Protein AF-A0A1F2T760-F1 (afdb_monomer_lite)

Structure (mmCIF, N/CA/C/O backbone):
data_AF-A0A1F2T760-F1
#
_entry.id   AF-A0A1F2T760-F1
#
loop_
_atom_site.group_PDB
_atom_site.id
_atom_site.type_symbol
_atom_site.label_atom_id
_atom_site.label_alt_id
_atom_site.label_comp_id
_atom_site.label_asym_id
_atom_site.label_entity_id
_atom_site.label_seq_id
_atom_site.pdbx_PDB_ins_code
_atom_site.Cartn_x
_atom_site.Cartn_y
_atom_site.Cartn_z
_atom_site.occupancy
_atom_site.B_iso_or_equiv
_atom_site.auth_seq_id
_atom_site.auth_comp_id
_atom_site.auth_asym_id
_atom_site.auth_atom_id
_atom_site.pdbx_PDB_model_num
ATOM 1 N N . MET A 1 1 ? -22.847 5.120 16.137 1.00 88.56 1 MET A N 1
ATOM 2 C CA . MET A 1 1 ? -21.631 5.909 16.445 1.00 88.56 1 MET A CA 1
ATOM 3 C C . MET A 1 1 ? -21.042 6.477 15.168 1.00 88.56 1 MET A C 1
ATOM 5 O O . MET A 1 1 ? -21.336 5.942 14.101 1.00 88.56 1 MET A O 1
ATOM 9 N N . LYS A 1 2 ? -20.236 7.538 15.258 1.00 90.75 2 LYS A N 1
ATOM 10 C CA . LYS A 1 2 ? -19.507 8.079 14.104 1.00 90.75 2 LYS A CA 1
ATOM 11 C C . LYS A 1 2 ? -18.435 7.075 13.677 1.00 90.75 2 LYS A C 1
ATOM 13 O O . LYS A 1 2 ? -17.792 6.485 14.534 1.00 90.75 2 LYS A O 1
ATOM 18 N N . THR A 1 3 ? -18.251 6.868 12.378 1.00 91.50 3 THR A N 1
ATOM 19 C CA . THR A 1 3 ? -17.139 6.051 11.866 1.00 91.50 3 THR A CA 1
ATOM 20 C C . THR A 1 3 ? -16.087 6.971 11.273 1.00 91.50 3 THR A C 1
ATOM 22 O O . THR A 1 3 ? -16.424 7.863 10.492 1.00 91.50 3 THR A O 1
ATOM 25 N N . THR A 1 4 ? -14.832 6.762 11.642 1.00 87.69 4 THR A N 1
ATOM 26 C CA . THR A 1 4 ? -13.669 7.474 11.107 1.00 87.69 4 THR A CA 1
ATOM 27 C C . THR A 1 4 ? -12.617 6.477 10.651 1.00 87.69 4 THR A C 1
ATOM 29 O O . THR A 1 4 ? -12.664 5.294 10.991 1.00 87.69 4 THR A O 1
ATOM 32 N N . TYR A 1 5 ? -11.690 6.947 9.828 1.00 88.06 5 TYR A N 1
ATOM 33 C CA . TYR A 1 5 ? -10.656 6.126 9.216 1.00 88.06 5 TYR A CA 1
ATOM 34 C C . TYR A 1 5 ? -9.317 6.820 9.421 1.00 88.06 5 TYR A C 1
ATOM 36 O O . TYR A 1 5 ? -9.230 8.033 9.229 1.00 88.06 5 TYR A O 1
ATOM 44 N N . SER A 1 6 ? -8.289 6.060 9.789 1.00 84.31 6 SER A N 1
ATOM 45 C CA . SER A 1 6 ? -6.918 6.562 9.716 1.00 84.31 6 SER A CA 1
ATOM 46 C C . SER A 1 6 ? -6.466 6.682 8.255 1.00 84.31 6 SER A C 1
ATOM 48 O O . SER A 1 6 ? -7.046 6.057 7.358 1.00 84.31 6 SER A O 1
ATOM 50 N N . GLU A 1 7 ? -5.404 7.450 8.001 1.00 79.94 7 GLU A N 1
ATOM 51 C CA . GLU A 1 7 ? -4.818 7.564 6.658 1.00 79.94 7 GLU A CA 1
ATOM 52 C C . GLU A 1 7 ? -4.388 6.198 6.101 1.00 79.94 7 GLU A C 1
ATOM 54 O O . GLU A 1 7 ? -4.554 5.912 4.912 1.00 79.94 7 GLU A O 1
ATOM 59 N N . GLU A 1 8 ? -3.881 5.314 6.962 1.00 79.56 8 GLU A N 1
ATOM 60 C CA . GLU A 1 8 ? -3.482 3.961 6.583 1.00 79.56 8 GLU A CA 1
ATOM 61 C C . GLU A 1 8 ? -4.680 3.092 6.212 1.00 79.5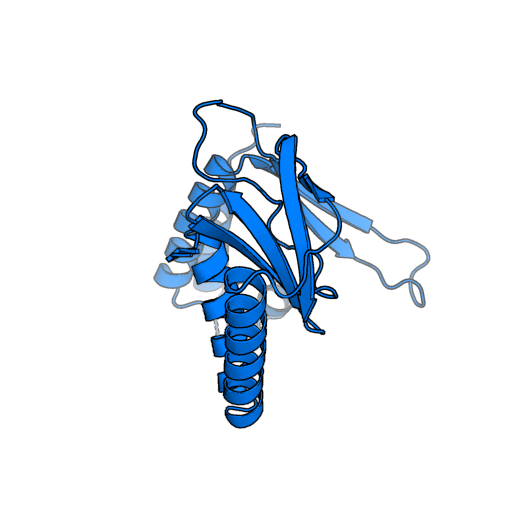6 8 GLU A C 1
ATOM 63 O O . GLU A 1 8 ? -4.596 2.344 5.243 1.00 79.56 8 GLU A O 1
ATOM 68 N N . ALA A 1 9 ? -5.797 3.194 6.939 1.00 83.94 9 ALA A N 1
ATOM 69 C CA . ALA A 1 9 ? -7.014 2.468 6.589 1.00 83.94 9 ALA A CA 1
ATOM 70 C C . ALA A 1 9 ? -7.562 2.907 5.224 1.00 83.94 9 ALA A C 1
ATOM 72 O O . ALA A 1 9 ? -7.954 2.057 4.425 1.00 83.94 9 ALA A O 1
ATOM 73 N N . ILE A 1 10 ? -7.553 4.216 4.943 1.00 79.75 10 ILE A N 1
ATOM 74 C CA . ILE A 1 10 ? -7.947 4.758 3.635 1.00 79.75 10 ILE A CA 1
ATOM 75 C C . ILE A 1 10 ? -7.020 4.212 2.547 1.00 79.75 10 ILE A C 1
ATOM 77 O O . ILE A 1 10 ? -7.498 3.698 1.538 1.00 79.75 10 ILE A O 1
ATOM 81 N N . THR A 1 11 ? -5.705 4.272 2.774 1.00 82.25 11 THR A N 1
ATOM 82 C CA . THR A 1 11 ? -4.700 3.763 1.831 1.00 82.25 11 THR A CA 1
ATOM 83 C C . THR A 1 11 ? -4.910 2.278 1.545 1.00 82.25 11 THR A C 1
ATOM 85 O O . THR A 1 11 ? -4.981 1.891 0.382 1.00 82.25 11 THR A O 1
ATOM 88 N N . ASP A 1 12 ? -5.078 1.452 2.584 1.00 84.44 12 ASP A N 1
ATOM 89 C CA . ASP A 1 12 ? -5.269 0.013 2.416 1.00 84.44 12 ASP A CA 1
ATOM 90 C C . ASP A 1 12 ? -6.528 -0.300 1.571 1.00 84.44 12 ASP A C 1
ATOM 92 O O . ASP A 1 12 ? -6.491 -1.169 0.696 1.00 84.44 12 ASP A O 1
ATOM 96 N N . ILE A 1 13 ? -7.643 0.407 1.816 1.00 83.44 13 ILE A N 1
ATOM 97 C CA . ILE A 1 13 ? -8.901 0.229 1.069 1.00 83.44 13 ILE A CA 1
ATOM 98 C C . ILE A 1 13 ? -8.717 0.647 -0.393 1.00 83.44 13 ILE A C 1
ATOM 100 O O . ILE A 1 13 ? -9.080 -0.105 -1.300 1.00 83.44 13 ILE A O 1
ATOM 104 N N . VAL A 1 14 ? -8.136 1.826 -0.633 1.00 82.25 14 VAL A N 1
ATOM 105 C CA . VAL A 1 14 ? -7.922 2.357 -1.986 1.00 82.25 14 VAL A CA 1
ATOM 106 C C . VAL A 1 14 ? -7.007 1.438 -2.793 1.00 82.25 14 VAL A C 1
ATOM 108 O O . VAL A 1 14 ? -7.331 1.119 -3.938 1.00 82.25 14 VAL A O 1
ATOM 111 N N . GLU A 1 15 ? -5.905 0.960 -2.210 1.00 82.19 15 GLU A N 1
ATOM 112 C CA . GLU A 1 15 ? -5.000 0.008 -2.864 1.00 82.19 15 GLU A CA 1
ATOM 113 C C . GLU A 1 15 ? -5.702 -1.320 -3.179 1.00 82.19 15 GLU A C 1
ATOM 115 O O . GLU A 1 15 ? -5.561 -1.854 -4.282 1.00 82.19 15 GLU A O 1
ATOM 120 N N . ALA A 1 16 ? -6.486 -1.851 -2.235 1.00 82.31 16 ALA A N 1
ATOM 121 C CA . ALA A 1 16 ? -7.213 -3.103 -2.414 1.00 82.31 16 ALA A CA 1
ATOM 122 C C . ALA A 1 16 ? -8.249 -3.023 -3.544 1.00 82.31 16 ALA A C 1
ATOM 124 O O . ALA A 1 16 ? -8.296 -3.910 -4.403 1.00 82.31 16 ALA A O 1
ATOM 125 N N . ILE A 1 17 ? -9.053 -1.957 -3.558 1.00 78.81 17 ILE A N 1
ATOM 126 C CA . ILE A 1 17 ? -10.078 -1.728 -4.578 1.00 78.81 17 ILE A CA 1
ATOM 127 C C . ILE A 1 17 ? -9.418 -1.478 -5.933 1.00 78.81 17 ILE A C 1
ATOM 129 O O . ILE A 1 17 ? -9.802 -2.127 -6.901 1.00 78.81 17 ILE A O 1
ATOM 133 N N . SER A 1 18 ? -8.399 -0.615 -6.009 1.00 75.81 18 SER A N 1
ATOM 134 C CA . SER A 1 18 ? -7.719 -0.289 -7.274 1.00 75.81 18 SER A CA 1
ATOM 135 C C . SER A 1 18 ? -7.097 -1.532 -7.911 1.00 75.81 18 SER A C 1
ATOM 137 O O . SER A 1 18 ? -7.338 -1.810 -9.085 1.00 75.81 18 SER A O 1
ATOM 139 N N . TYR A 1 19 ? -6.401 -2.348 -7.111 1.00 77.19 19 TYR A N 1
ATOM 140 C CA . TYR A 1 19 ? -5.806 -3.603 -7.571 1.00 77.19 19 TYR A CA 1
ATOM 141 C C . TYR A 1 19 ? -6.840 -4.578 -8.151 1.00 77.19 19 TYR A C 1
ATOM 143 O O . TYR A 1 19 ? -6.575 -5.263 -9.142 1.00 77.19 19 TYR A O 1
ATOM 151 N N . LEU A 1 20 ? -8.011 -4.693 -7.516 1.00 78.94 20 LEU A N 1
ATOM 152 C CA . LEU A 1 20 ? -9.076 -5.553 -8.026 1.00 78.94 20 LEU A CA 1
ATOM 153 C C . LEU A 1 20 ? -9.764 -4.939 -9.237 1.00 78.94 20 LEU A C 1
ATOM 155 O O . LEU A 1 20 ? -10.087 -5.673 -10.164 1.00 78.94 20 LEU A O 1
ATOM 159 N N . ASN A 1 21 ? -9.957 -3.625 -9.260 1.00 75.81 21 ASN A N 1
ATOM 160 C CA . ASN A 1 21 ? -10.691 -2.940 -10.313 1.00 75.81 21 ASN A CA 1
ATOM 161 C C . ASN A 1 21 ? -10.005 -3.080 -11.680 1.00 75.81 21 ASN A C 1
ATOM 163 O O . ASN A 1 21 ? -10.683 -3.266 -12.685 1.00 75.81 21 ASN A O 1
ATOM 167 N N . GLU A 1 22 ? -8.669 -3.100 -11.715 1.00 78.38 22 GLU A N 1
ATOM 168 C CA . GLU A 1 22 ? -7.890 -3.346 -12.939 1.00 78.38 22 GLU A CA 1
ATOM 169 C C . GLU A 1 22 ? -8.139 -4.730 -13.562 1.00 78.38 22 GLU A C 1
ATOM 171 O O . GLU A 1 22 ? -7.960 -4.916 -14.764 1.00 78.38 22 GLU A O 1
ATOM 176 N N . ARG A 1 23 ? -8.539 -5.720 -12.755 1.00 78.25 23 ARG A N 1
ATOM 177 C CA . ARG A 1 23 ? -8.683 -7.122 -13.185 1.00 78.25 23 ARG A CA 1
ATOM 178 C C . ARG A 1 23 ? -10.130 -7.591 -13.244 1.00 78.25 23 ARG A C 1
ATOM 180 O O . ARG A 1 23 ? -10.471 -8.436 -14.066 1.00 78.25 23 ARG A O 1
ATOM 187 N N . ASN A 1 24 ? -10.957 -7.107 -12.323 1.00 84.50 24 ASN A N 1
ATOM 188 C CA . ASN A 1 24 ? -12.351 -7.480 -12.145 1.00 84.50 24 ASN A CA 1
ATOM 189 C C . ASN A 1 24 ? -13.111 -6.381 -11.360 1.00 84.50 24 ASN A C 1
ATOM 191 O O . ASN A 1 24 ? -13.186 -6.435 -10.126 1.00 84.50 24 ASN A O 1
ATOM 195 N N . PRO A 1 25 ? -13.724 -5.411 -12.064 1.00 84.06 25 PRO A N 1
ATOM 196 C CA . PRO A 1 25 ? -14.498 -4.328 -11.453 1.00 84.06 25 PRO A CA 1
ATOM 197 C C . PRO A 1 25 ? -15.662 -4.806 -10.578 1.00 84.06 25 PRO A C 1
ATOM 199 O O . PRO A 1 25 ? -15.934 -4.233 -9.525 1.00 84.06 25 PRO A O 1
ATOM 202 N N . THR A 1 26 ? -16.336 -5.892 -10.967 1.00 88.31 26 THR A N 1
ATOM 203 C CA . THR A 1 26 ? -17.432 -6.469 -10.176 1.00 88.31 26 THR A CA 1
ATOM 204 C C . THR A 1 26 ? -16.927 -7.009 -8.839 1.00 88.31 26 THR A C 1
ATOM 206 O O . THR A 1 26 ? -17.564 -6.801 -7.810 1.00 88.31 26 THR A O 1
ATOM 209 N N . ALA A 1 27 ? -15.762 -7.663 -8.824 1.00 77.00 27 ALA A N 1
ATOM 210 C CA . ALA A 1 27 ? -15.146 -8.130 -7.584 1.00 77.00 27 ALA A CA 1
ATOM 211 C C . ALA A 1 27 ? -14.720 -6.965 -6.676 1.00 77.00 27 ALA A C 1
ATOM 213 O O . ALA A 1 27 ? -14.874 -7.065 -5.461 1.00 77.00 27 ALA A O 1
ATOM 214 N N . ALA A 1 28 ? -14.237 -5.860 -7.252 1.00 78.00 28 ALA A N 1
ATOM 215 C CA . ALA A 1 28 ? -13.901 -4.652 -6.501 1.00 78.00 28 ALA A CA 1
ATOM 216 C C . ALA A 1 28 ? -15.143 -4.026 -5.838 1.00 78.00 28 ALA A C 1
ATOM 218 O O . ALA A 1 28 ? -15.121 -3.747 -4.641 1.00 78.00 28 ALA A O 1
ATOM 219 N N . ALA A 1 29 ? -16.246 -3.891 -6.583 1.00 81.31 29 ALA A N 1
ATOM 220 C CA . ALA A 1 29 ? -17.509 -3.370 -6.058 1.00 81.31 29 ALA A CA 1
ATOM 221 C C . ALA A 1 29 ? -18.107 -4.267 -4.959 1.00 81.31 29 ALA A C 1
ATOM 223 O O . ALA A 1 29 ? -18.579 -3.775 -3.936 1.00 81.31 29 ALA A O 1
ATOM 224 N N . ASN A 1 30 ? -18.051 -5.590 -5.140 1.00 86.19 30 ASN A N 1
ATOM 225 C CA . ASN A 1 30 ? -18.512 -6.537 -4.125 1.00 86.19 30 ASN A CA 1
ATOM 226 C C . ASN A 1 30 ? -17.677 -6.444 -2.842 1.00 86.19 30 ASN A C 1
ATOM 228 O O . ASN A 1 30 ? -18.239 -6.459 -1.748 1.00 86.19 30 ASN A O 1
ATOM 232 N N . LEU A 1 31 ? -16.352 -6.315 -2.969 1.00 84.88 31 LEU A N 1
ATOM 233 C CA . LEU A 1 31 ? -15.467 -6.150 -1.820 1.00 84.88 31 LEU A CA 1
ATOM 234 C C . LEU A 1 31 ? -15.779 -4.861 -1.048 1.00 84.88 31 LEU A C 1
ATOM 236 O O . LEU A 1 31 ? -15.891 -4.896 0.177 1.00 84.88 31 LEU A O 1
ATOM 240 N N . ASP A 1 32 ? -15.934 -3.741 -1.755 1.00 86.00 32 ASP A N 1
ATOM 241 C CA . ASP A 1 32 ? -16.271 -2.452 -1.147 1.00 86.00 32 ASP A CA 1
ATOM 242 C C . ASP A 1 32 ? -17.601 -2.521 -0.377 1.00 86.00 32 ASP A C 1
ATOM 244 O O . ASP A 1 32 ? -17.690 -2.115 0.787 1.00 86.00 32 ASP A O 1
ATOM 248 N N . ALA A 1 33 ? -18.618 -3.149 -0.976 1.00 87.38 33 ALA A N 1
ATOM 249 C CA . ALA A 1 33 ? -19.905 -3.378 -0.330 1.00 87.38 33 ALA A CA 1
ATOM 250 C C . ALA A 1 33 ? -19.787 -4.270 0.921 1.00 87.38 33 ALA A C 1
ATOM 252 O O . ALA A 1 33 ? -20.432 -4.003 1.939 1.00 87.38 33 ALA A O 1
ATOM 253 N N . GLU A 1 34 ? -18.961 -5.321 0.887 1.00 90.94 34 GLU A N 1
ATOM 254 C CA . GLU A 1 34 ? -18.749 -6.203 2.037 1.00 90.94 34 GLU A CA 1
ATOM 255 C C . GLU A 1 34 ? -18.025 -5.512 3.193 1.00 90.94 34 GLU A C 1
ATOM 257 O O . GLU A 1 34 ? -18.461 -5.642 4.344 1.00 90.94 34 GLU A O 1
ATOM 262 N N . ILE A 1 35 ? -16.964 -4.755 2.898 1.00 89.00 35 ILE A N 1
ATOM 263 C CA . ILE A 1 35 ? -16.229 -3.960 3.887 1.00 89.00 35 ILE A CA 1
ATOM 264 C C . ILE A 1 35 ? -17.169 -2.927 4.512 1.00 89.00 35 ILE A C 1
ATOM 266 O O . ILE A 1 35 ? -17.315 -2.896 5.737 1.00 89.00 35 ILE A O 1
ATOM 270 N N . SER A 1 36 ? -17.873 -2.150 3.685 1.00 90.56 36 SER A N 1
ATOM 271 C CA . SER A 1 36 ? -18.815 -1.118 4.128 1.00 90.56 36 SER A CA 1
ATOM 272 C C . SER A 1 36 ? -19.922 -1.694 5.010 1.00 90.56 36 SER A C 1
ATOM 274 O O . SER A 1 36 ? -20.201 -1.178 6.096 1.00 90.56 36 SER A O 1
ATOM 276 N N . ARG A 1 37 ? -20.510 -2.829 4.608 1.00 93.12 37 ARG A N 1
ATOM 277 C CA . ARG A 1 37 ? -21.524 -3.534 5.402 1.00 93.12 37 ARG A CA 1
ATOM 278 C C . ARG A 1 37 ? -20.963 -4.004 6.742 1.00 93.12 37 ARG A C 1
ATOM 280 O O . ARG A 1 37 ? -21.627 -3.850 7.765 1.00 93.12 37 ARG A O 1
ATOM 287 N N . CYS A 1 38 ? -19.761 -4.577 6.764 1.00 93.81 38 CYS A N 1
ATOM 288 C CA . CYS A 1 38 ? -19.140 -5.032 8.006 1.00 93.81 38 CYS A CA 1
ATOM 289 C C . CYS A 1 38 ? -18.878 -3.866 8.969 1.00 93.81 38 CYS A C 1
ATOM 291 O O . CYS A 1 38 ? -19.190 -3.973 10.155 1.00 93.81 38 CYS A O 1
ATOM 293 N N . ILE A 1 39 ? -18.343 -2.752 8.465 1.00 92.75 39 ILE A N 1
ATOM 294 C CA . ILE A 1 39 ? -18.071 -1.549 9.259 1.00 92.75 39 ILE A CA 1
ATOM 295 C C . ILE A 1 39 ? -19.370 -0.961 9.816 1.00 92.75 39 ILE A C 1
ATOM 297 O O . ILE A 1 39 ? -19.427 -0.638 11.001 1.00 92.75 39 ILE A O 1
ATOM 301 N N . GLY A 1 40 ? -20.437 -0.904 9.012 1.00 93.50 40 GLY A N 1
ATOM 302 C CA . GLY A 1 40 ? -21.753 -0.451 9.467 1.00 93.50 40 GLY A CA 1
ATOM 303 C C . GLY A 1 40 ? -22.279 -1.266 10.653 1.00 93.50 40 GLY A C 1
ATOM 304 O O . GLY A 1 40 ? -22.704 -0.696 11.657 1.00 93.50 40 GLY A O 1
ATOM 305 N N . ARG A 1 41 ? -22.161 -2.597 10.594 1.00 95.69 41 ARG A N 1
ATOM 306 C CA . ARG A 1 41 ? -22.583 -3.490 11.687 1.00 95.69 41 ARG A CA 1
ATOM 307 C C . ARG A 1 41 ? -21.696 -3.367 12.931 1.00 95.69 41 ARG A C 1
ATOM 309 O O . ARG A 1 41 ? -22.199 -3.376 14.054 1.00 95.69 41 ARG A O 1
ATOM 316 N N . LEU A 1 42 ? -20.385 -3.179 12.746 1.00 94.00 42 LEU A N 1
ATOM 317 C CA . LEU A 1 42 ? -19.462 -2.859 13.841 1.00 94.00 42 LEU A CA 1
ATOM 318 C C . LEU A 1 42 ? -19.828 -1.525 14.509 1.00 94.00 42 LEU A C 1
ATOM 320 O O . LEU A 1 42 ? -19.792 -1.426 15.738 1.00 94.00 42 LEU A O 1
ATOM 324 N N . ALA A 1 43 ? -20.209 -0.506 13.736 1.00 92.81 43 ALA A N 1
ATOM 325 C CA . ALA A 1 43 ? -20.614 0.807 14.242 1.00 92.81 43 ALA A CA 1
ATOM 326 C C . ALA A 1 43 ? -21.993 0.777 14.926 1.00 92.81 43 ALA A C 1
ATOM 328 O O . ALA A 1 43 ? -22.242 1.551 15.854 1.00 92.81 43 ALA A O 1
ATOM 329 N N . ALA A 1 44 ? -22.868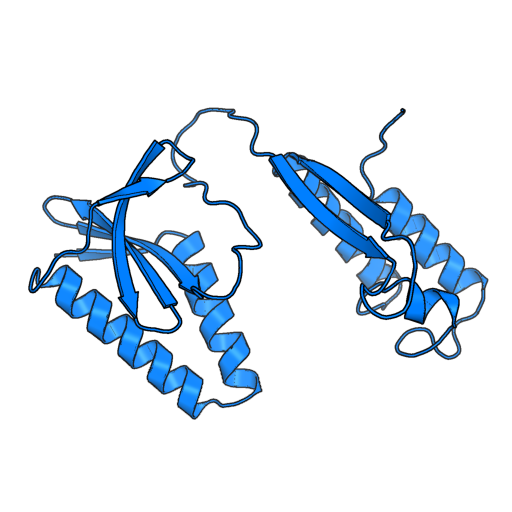 -0.137 14.505 1.00 93.19 44 ALA A N 1
ATOM 330 C CA . ALA A 1 44 ? -24.140 -0.442 15.157 1.00 93.19 44 ALA A CA 1
ATOM 331 C C . ALA A 1 44 ? -23.988 -1.302 16.427 1.00 93.19 44 ALA A C 1
ATOM 333 O O . ALA A 1 44 ? -24.975 -1.553 17.109 1.00 93.19 44 ALA A O 1
ATOM 334 N N . GLN A 1 45 ? -22.761 -1.720 16.766 1.00 91.62 45 GLN A N 1
ATOM 335 C CA . GLN A 1 45 ? -22.456 -2.593 17.908 1.00 91.62 45 GLN A CA 1
ATOM 336 C C . GLN A 1 45 ? -23.165 -3.956 17.855 1.00 91.62 45 GLN A C 1
ATOM 338 O O . GLN A 1 45 ? -23.418 -4.567 18.888 1.00 91.62 45 GLN A O 1
ATOM 343 N N . GLU A 1 46 ? -23.459 -4.471 16.660 1.00 94.25 46 GLU A N 1
ATOM 344 C CA . GLU A 1 46 ? -24.084 -5.793 16.521 1.00 94.25 46 GLU A CA 1
ATOM 345 C C . GLU A 1 46 ? -23.163 -6.934 16.971 1.00 94.25 46 GLU A C 1
ATOM 347 O O . GLU A 1 46 ? -23.623 -8.005 17.361 1.00 94.25 46 GLU A O 1
ATOM 352 N N . PHE A 1 47 ? -21.852 -6.724 16.869 1.00 91.38 47 PHE A N 1
ATOM 353 C CA . PHE A 1 47 ? -20.827 -7.664 17.296 1.00 91.38 47 PHE A CA 1
ATOM 354 C C . PHE A 1 47 ? -19.518 -6.933 17.590 1.00 91.38 47 PHE A C 1
ATOM 356 O O . PHE A 1 47 ? -19.324 -5.771 17.222 1.00 91.38 47 PHE A O 1
ATOM 363 N N . ASP A 1 48 ? -18.597 -7.651 18.227 1.00 90.81 48 ASP A N 1
ATOM 364 C CA . ASP A 1 48 ? -17.236 -7.190 18.439 1.00 90.81 48 ASP A CA 1
ATOM 365 C C . ASP A 1 48 ? -16.232 -8.315 18.201 1.00 90.81 48 ASP A C 1
ATOM 367 O O . ASP A 1 48 ? -16.473 -9.488 18.488 1.00 90.81 48 ASP A O 1
ATOM 371 N N . GLY A 1 49 ? -15.078 -7.928 17.676 1.00 88.25 49 GLY A N 1
ATOM 372 C CA . GLY A 1 49 ? -13.959 -8.814 17.453 1.00 88.25 49 GLY A CA 1
ATOM 373 C C . GLY A 1 49 ? -13.060 -8.994 18.667 1.00 88.25 49 GLY A C 1
ATOM 374 O O . GLY A 1 49 ? -13.089 -8.181 19.605 1.00 88.25 49 GLY A O 1
ATOM 375 N N . PRO A 1 50 ? -12.224 -10.048 18.643 1.00 89.00 50 PRO A N 1
ATOM 376 C CA . PRO A 1 50 ? -11.205 -10.265 19.653 1.00 89.00 50 PRO A CA 1
ATOM 377 C C . PRO A 1 50 ? -10.262 -9.068 19.744 1.00 89.00 50 PRO A C 1
ATOM 379 O O . PRO A 1 50 ? -9.903 -8.439 18.742 1.00 89.00 50 PRO A O 1
ATOM 382 N N . VAL A 1 51 ? -9.840 -8.787 20.973 1.00 89.31 51 VAL A N 1
ATOM 383 C CA . VAL A 1 51 ? -8.823 -7.781 21.261 1.00 89.31 51 VAL A CA 1
ATOM 384 C C . VAL A 1 51 ? -7.459 -8.324 20.841 1.00 89.31 51 VAL A C 1
ATOM 386 O O . VAL A 1 51 ? -7.124 -9.481 21.078 1.00 89.31 51 VAL A O 1
ATOM 389 N N . SER A 1 52 ? -6.667 -7.487 20.191 1.00 78.31 52 SER A N 1
ATOM 390 C CA . SER A 1 52 ? -5.312 -7.768 19.738 1.00 78.31 52 SER A CA 1
ATOM 391 C C . SER A 1 52 ? -4.423 -6.581 20.072 1.00 78.31 52 SER A C 1
ATOM 393 O O . SER A 1 52 ? -4.837 -5.425 19.986 1.00 78.31 52 SER A O 1
ATOM 395 N N . ARG A 1 53 ? -3.180 -6.863 20.454 1.00 75.75 53 ARG A N 1
ATOM 396 C CA . ARG A 1 53 ? -2.173 -5.828 20.672 1.00 75.75 53 ARG A CA 1
ATOM 397 C C . ARG A 1 53 ? -1.295 -5.734 19.432 1.00 75.75 53 ARG A C 1
ATOM 399 O O . ARG A 1 53 ? -0.704 -6.727 19.011 1.00 75.75 53 ARG A O 1
ATOM 406 N N . LEU A 1 54 ? -1.242 -4.550 18.838 1.00 68.56 54 LEU A N 1
ATOM 407 C CA . LEU A 1 54 ? -0.356 -4.261 17.718 1.00 68.56 54 LEU A CA 1
ATOM 408 C C . LEU A 1 54 ? 1.092 -4.139 18.211 1.00 68.56 54 LEU A C 1
ATOM 410 O O . LEU A 1 54 ? 1.339 -3.922 19.397 1.00 68.56 54 LEU A O 1
ATOM 414 N N . ARG A 1 55 ? 2.065 -4.237 17.295 1.00 55.38 55 ARG A N 1
ATOM 415 C CA . ARG A 1 55 ? 3.491 -4.045 17.629 1.00 55.38 55 ARG A CA 1
ATOM 416 C C . ARG A 1 55 ? 3.790 -2.657 18.202 1.00 55.38 55 ARG A C 1
ATOM 418 O O . ARG A 1 55 ? 4.707 -2.531 18.997 1.00 55.38 55 ARG A O 1
ATOM 425 N N . SER A 1 56 ? 2.979 -1.660 17.857 1.00 57.66 56 SER A N 1
ATOM 426 C CA . SER A 1 56 ? 3.025 -0.310 18.429 1.00 57.66 56 SER A CA 1
ATOM 427 C C . SER A 1 56 ? 2.547 -0.225 19.885 1.00 57.66 56 SER A C 1
ATOM 429 O O . SER A 1 56 ? 2.506 0.859 20.449 1.00 57.66 56 SER A O 1
ATOM 431 N N . GLY A 1 57 ? 2.101 -1.331 20.491 1.00 67.00 57 GLY A N 1
ATOM 432 C CA . GLY A 1 57 ? 1.470 -1.338 21.813 1.00 67.00 57 GLY A CA 1
ATOM 433 C C . GLY A 1 57 ? -0.009 -0.943 21.793 1.00 67.00 57 GLY A C 1
ATOM 434 O O . GLY A 1 57 ? -0.721 -1.228 22.757 1.00 67.00 57 GLY A O 1
ATOM 435 N N . ALA A 1 58 ? -0.500 -0.379 20.683 1.00 72.44 58 ALA A N 1
ATOM 436 C CA . ALA A 1 58 ? -1.902 -0.029 20.513 1.00 72.44 58 ALA A CA 1
ATOM 437 C C . ALA A 1 58 ? -2.796 -1.267 20.660 1.00 72.44 58 ALA A C 1
ATOM 439 O O . ALA A 1 58 ? -2.571 -2.316 20.045 1.00 72.44 58 ALA A O 1
ATOM 440 N N . VAL A 1 59 ? -3.829 -1.132 21.486 1.00 80.19 59 VAL A N 1
ATOM 441 C CA . VAL A 1 59 ? -4.862 -2.149 21.651 1.00 80.19 59 VAL A CA 1
ATOM 442 C C . VAL A 1 59 ? -5.934 -1.888 20.603 1.00 80.19 59 VAL A C 1
ATOM 444 O O . VAL A 1 59 ? -6.491 -0.794 20.537 1.00 80.19 59 VAL A O 1
ATOM 447 N N . VAL A 1 60 ? -6.202 -2.886 19.770 1.00 90.12 60 VAL A N 1
ATOM 448 C CA . VAL A 1 60 ? -7.246 -2.840 18.744 1.00 90.12 60 VAL A CA 1
ATOM 449 C C . VAL A 1 60 ? -8.141 -4.057 18.868 1.00 90.12 60 VAL A C 1
ATOM 451 O O . VAL A 1 60 ? -7.755 -5.081 19.426 1.00 90.12 60 VAL A O 1
ATOM 454 N N . ARG A 1 61 ? -9.339 -3.975 18.311 1.00 91.62 61 ARG A N 1
ATOM 455 C CA . ARG A 1 61 ? -10.149 -5.145 17.986 1.00 91.62 61 ARG A CA 1
ATOM 456 C C . ARG A 1 61 ? -9.962 -5.478 16.519 1.00 91.62 61 ARG A C 1
ATOM 458 O O . ARG A 1 61 ? -9.573 -4.620 15.725 1.00 91.62 61 ARG A O 1
ATOM 465 N N . SER A 1 62 ? -10.202 -6.731 16.151 1.00 91.31 62 SER A N 1
ATOM 466 C CA . SER A 1 62 ? -10.142 -7.120 14.745 1.00 91.31 62 SER A CA 1
ATOM 467 C C . SER A 1 62 ? -11.276 -8.041 14.341 1.00 91.31 62 SER A C 1
ATOM 469 O O . SER A 1 62 ? -11.668 -8.916 15.105 1.00 91.31 62 SER A O 1
ATOM 471 N N . TRP A 1 63 ? -11.785 -7.858 13.126 1.00 93.50 63 TRP A N 1
ATOM 472 C CA . TRP A 1 63 ? -12.800 -8.726 12.542 1.00 93.50 63 TRP A CA 1
ATOM 473 C C . TRP A 1 63 ? -12.398 -9.169 11.139 1.00 93.50 63 TRP A C 1
ATOM 475 O O . TRP A 1 63 ? -11.794 -8.412 10.378 1.00 93.50 63 TRP A O 1
ATOM 485 N N . ALA A 1 64 ? -12.696 -10.422 10.806 1.00 89.00 64 ALA A N 1
ATOM 486 C CA . ALA A 1 64 ? -12.383 -10.985 9.501 1.00 89.00 64 ALA A CA 1
ATOM 487 C C . ALA A 1 64 ? -13.502 -10.682 8.496 1.00 89.00 64 ALA A C 1
ATOM 489 O O . ALA A 1 64 ? -14.671 -10.944 8.767 1.00 89.00 64 ALA A O 1
ATOM 490 N N . VAL A 1 65 ? -13.113 -10.203 7.316 1.00 86.94 65 VAL A N 1
ATOM 491 C CA . VAL A 1 65 ? -13.953 -10.102 6.114 1.00 86.94 65 VAL A CA 1
ATOM 492 C C . VAL A 1 65 ? -13.146 -10.742 4.987 1.00 86.94 65 VAL A C 1
ATOM 494 O O . VAL A 1 65 ? -12.436 -10.026 4.287 1.00 86.94 65 VAL A O 1
ATOM 497 N N . PRO A 1 66 ? -13.097 -12.086 4.892 1.00 77.50 66 PRO A N 1
ATOM 498 C CA . PRO A 1 66 ? -12.159 -12.770 4.010 1.00 77.50 66 PRO A CA 1
ATOM 499 C C . PRO A 1 66 ? -12.230 -12.261 2.559 1.00 77.50 66 PRO A C 1
ATOM 501 O O . PRO A 1 66 ? -13.327 -12.139 2.027 1.00 77.50 66 PRO A O 1
ATOM 504 N N . PRO A 1 67 ? -11.082 -11.985 1.911 1.00 82.25 67 PRO A N 1
ATOM 505 C CA . PRO A 1 67 ? -9.723 -12.291 2.365 1.00 82.25 67 PRO A CA 1
ATOM 506 C C . PRO A 1 67 ? -9.067 -11.202 3.239 1.00 82.25 67 PRO A C 1
ATOM 508 O O . PRO A 1 67 ? -7.876 -11.292 3.519 1.00 82.25 67 PRO A O 1
ATOM 511 N N . PHE A 1 68 ? -9.803 -10.192 3.697 1.00 87.81 68 PHE A N 1
ATOM 512 C CA . PHE A 1 68 ? -9.317 -9.058 4.487 1.00 87.81 68 PHE A CA 1
ATOM 513 C C . PHE A 1 68 ? -9.568 -9.202 5.991 1.00 87.81 68 PHE A C 1
ATOM 515 O O . PHE A 1 68 ? -10.350 -10.029 6.471 1.00 87.81 68 PHE A O 1
ATOM 522 N N . ARG A 1 69 ? -8.872 -8.383 6.775 1.00 89.38 69 ARG A N 1
ATOM 523 C CA . ARG A 1 69 ? -9.107 -8.193 8.203 1.00 89.38 69 ARG A CA 1
ATOM 524 C C . ARG A 1 69 ? -9.164 -6.704 8.513 1.00 89.38 69 ARG A C 1
ATOM 526 O O . ARG A 1 69 ? -8.263 -5.954 8.149 1.00 89.38 69 ARG A O 1
ATOM 533 N N . ILE A 1 70 ? -10.222 -6.316 9.214 1.00 91.50 70 ILE A N 1
ATOM 534 C CA . ILE A 1 70 ? -10.478 -4.951 9.664 1.00 91.50 70 ILE A CA 1
ATOM 535 C C . ILE A 1 70 ? -9.975 -4.840 11.099 1.00 91.50 70 ILE A C 1
ATOM 537 O O . ILE A 1 70 ? -10.408 -5.604 11.961 1.00 91.50 70 ILE A O 1
ATOM 541 N N . CYS A 1 71 ? -9.067 -3.904 11.357 1.00 91.56 71 CYS A N 1
ATOM 542 C CA . CYS A 1 71 ? -8.619 -3.537 12.696 1.00 91.56 71 CYS A CA 1
ATOM 543 C C . CYS A 1 71 ? -9.236 -2.198 13.081 1.00 91.56 71 CYS A C 1
ATOM 545 O O . CYS A 1 71 ? -9.180 -1.251 12.301 1.00 91.56 71 CYS A O 1
ATOM 547 N N . TYR A 1 72 ? -9.796 -2.110 14.282 1.00 92.62 72 TYR A N 1
ATOM 548 C CA . TYR A 1 72 ? -10.512 -0.921 14.724 1.00 92.62 72 TYR A CA 1
ATOM 549 C C . TYR A 1 72 ? -10.359 -0.674 16.225 1.00 92.62 72 TYR A C 1
ATOM 551 O O . TYR A 1 72 ? -10.087 -1.589 17.008 1.00 92.62 72 TYR A O 1
ATOM 559 N N . GLN A 1 73 ? -10.556 0.575 16.622 1.00 92.25 73 GLN A N 1
ATOM 560 C CA . GLN A 1 73 ? -10.716 0.996 18.006 1.00 92.25 73 GLN A CA 1
ATOM 561 C C . GLN A 1 73 ? -12.139 1.492 18.210 1.00 92.25 73 GLN A C 1
ATOM 563 O O . GLN A 1 73 ? -12.757 2.072 17.318 1.00 92.25 73 GLN A O 1
ATOM 568 N N . ARG A 1 74 ? -12.674 1.211 19.395 1.00 88.81 74 ARG A N 1
ATOM 569 C CA . ARG A 1 74 ? -14.004 1.651 19.789 1.00 88.81 74 ARG A CA 1
ATOM 570 C C . ARG A 1 74 ? -13.854 2.629 20.940 1.00 88.81 74 ARG A C 1
ATOM 572 O O . ARG A 1 74 ? -13.345 2.261 21.998 1.00 88.81 74 ARG A O 1
ATOM 579 N N . HIS A 1 75 ? -14.321 3.843 20.710 1.00 87.00 75 HIS A N 1
ATOM 580 C CA . HIS A 1 75 ? -14.501 4.876 21.717 1.00 87.00 75 HIS A CA 1
ATOM 581 C C . HIS A 1 75 ? -15.999 5.052 21.982 1.00 87.00 75 HIS A C 1
ATOM 583 O O . HIS A 1 75 ? -16.832 4.435 21.314 1.00 87.00 75 HIS A O 1
ATOM 589 N N . THR A 1 76 ? -16.352 5.876 22.967 1.00 83.62 76 THR A N 1
ATOM 590 C CA . THR A 1 76 ? -17.745 6.056 23.406 1.00 83.62 76 THR A CA 1
ATOM 591 C C . THR A 1 76 ? -18.682 6.443 22.253 1.00 83.62 76 THR A C 1
ATOM 593 O O . THR A 1 76 ? -19.742 5.840 22.119 1.00 83.62 76 THR A O 1
ATOM 596 N N . ASP A 1 77 ? -18.248 7.347 21.364 1.00 89.44 77 ASP A N 1
ATOM 597 C CA . ASP A 1 77 ? -19.061 7.860 20.245 1.00 89.44 77 ASP A CA 1
ATOM 598 C C . ASP A 1 77 ? -18.444 7.634 18.856 1.00 89.44 77 ASP A C 1
ATOM 600 O O . ASP A 1 77 ? -18.982 8.094 17.840 1.00 89.44 77 ASP A O 1
ATOM 604 N N . GLU A 1 78 ? -17.344 6.882 18.784 1.00 89.50 78 GLU A N 1
ATOM 605 C CA . GLU A 1 78 ? -16.550 6.724 17.567 1.00 89.50 78 GLU A CA 1
ATOM 606 C C . GLU A 1 78 ? -16.068 5.283 17.353 1.00 89.50 78 GLU A C 1
ATOM 608 O O . GLU A 1 78 ? -15.556 4.628 18.264 1.00 89.50 78 GLU A O 1
ATOM 613 N N . LEU A 1 79 ? -16.207 4.810 16.114 1.00 91.62 79 LEU A N 1
ATOM 614 C CA . LEU A 1 79 ? -15.512 3.647 15.581 1.00 91.62 79 LEU A CA 1
ATOM 615 C C . LEU A 1 79 ? -14.368 4.137 14.694 1.00 91.62 79 LEU A C 1
ATOM 617 O O . LEU A 1 79 ? -14.608 4.560 13.563 1.00 91.62 79 LEU A O 1
ATOM 621 N N . LEU A 1 80 ? -13.140 4.052 15.192 1.00 91.31 80 LEU A N 1
ATOM 622 C CA . LEU A 1 80 ? -11.955 4.372 14.408 1.00 91.31 80 LEU A CA 1
ATOM 623 C C . LEU A 1 80 ? -11.475 3.112 13.690 1.00 91.31 80 LEU A C 1
ATOM 625 O O . LEU A 1 80 ? -11.004 2.166 14.326 1.00 91.31 80 LEU A O 1
ATOM 629 N N . ILE A 1 81 ? -11.575 3.089 12.365 1.00 91.88 81 ILE A N 1
ATOM 630 C CA . ILE A 1 81 ? -10.966 2.053 11.534 1.00 91.88 81 ILE A CA 1
ATOM 631 C C . ILE A 1 81 ? -9.483 2.377 11.387 1.00 91.88 81 ILE A C 1
ATOM 633 O O . ILE A 1 81 ? -9.105 3.389 10.802 1.00 91.88 81 ILE A O 1
ATOM 637 N N . VAL A 1 82 ? -8.646 1.499 11.935 1.00 88.62 82 VAL A N 1
ATOM 638 C CA . VAL A 1 82 ? -7.195 1.693 12.014 1.00 88.62 82 VAL A CA 1
ATOM 639 C C . VAL A 1 82 ? -6.490 1.077 10.807 1.00 88.62 82 VAL A C 1
ATOM 641 O O . VAL A 1 82 ? -5.533 1.654 10.318 1.00 88.62 82 VAL A O 1
ATOM 644 N N . ARG A 1 83 ? -6.917 -0.105 10.329 1.00 86.69 83 ARG A N 1
ATOM 645 C CA . ARG A 1 83 ? -6.331 -0.794 9.154 1.00 86.69 83 ARG A CA 1
ATOM 646 C C . ARG A 1 83 ? -7.332 -1.730 8.482 1.00 86.69 83 ARG A C 1
ATOM 648 O O . ARG A 1 83 ? -8.192 -2.294 9.163 1.00 86.69 83 ARG A O 1
ATOM 655 N N . VAL A 1 84 ? -7.144 -1.988 7.188 1.00 88.25 84 VAL A N 1
ATOM 656 C CA . VAL A 1 84 ? -7.903 -2.988 6.416 1.00 88.25 84 VAL A CA 1
ATOM 657 C C . VAL A 1 84 ? -6.948 -3.794 5.540 1.00 88.25 84 VAL A C 1
ATOM 659 O O . VAL A 1 84 ? -6.733 -3.478 4.384 1.00 88.25 84 VAL A O 1
ATOM 662 N N . TYR A 1 85 ? -6.358 -4.870 6.057 1.00 81.94 85 TYR A N 1
ATOM 663 C CA . TYR A 1 85 ? -5.302 -5.583 5.324 1.00 81.94 85 TYR A CA 1
ATOM 664 C C . TYR A 1 85 ? -5.741 -6.955 4.818 1.00 81.94 85 TYR A C 1
ATOM 666 O O . TYR A 1 85 ? -6.551 -7.647 5.434 1.00 81.94 85 TYR A O 1
ATOM 674 N N . HIS A 1 86 ? -5.158 -7.384 3.701 1.00 80.25 86 HIS A N 1
ATOM 675 C CA . HIS A 1 86 ? -5.373 -8.715 3.139 1.00 80.25 86 HIS A CA 1
ATOM 676 C C . HIS A 1 86 ? -4.644 -9.780 3.975 1.00 80.25 86 HIS A C 1
ATOM 678 O O . HIS A 1 86 ? -3.431 -9.721 4.137 1.00 80.25 86 HIS A O 1
ATOM 684 N N . GLN A 1 87 ? -5.352 -10.792 4.476 1.00 73.69 87 GLN A N 1
ATOM 685 C CA . GLN A 1 87 ? -4.837 -11.778 5.437 1.00 73.69 87 GLN A CA 1
ATOM 686 C C . GLN A 1 87 ? -3.703 -12.649 4.883 1.00 73.69 87 GLN A C 1
ATOM 688 O O . GLN A 1 87 ? -2.822 -13.059 5.635 1.00 73.69 87 GLN A O 1
ATOM 693 N N . THR A 1 88 ? -3.718 -12.947 3.580 1.00 63.12 88 THR A N 1
ATOM 694 C CA . THR A 1 88 ? -2.668 -13.761 2.938 1.00 63.12 88 THR A CA 1
ATOM 695 C C . THR A 1 88 ? -1.525 -12.935 2.356 1.00 63.12 88 THR A C 1
ATOM 697 O O . THR A 1 88 ? -0.472 -13.492 2.048 1.00 63.12 88 THR A O 1
ATOM 700 N N . ARG A 1 89 ? -1.694 -11.611 2.222 1.00 59.06 89 ARG A N 1
ATOM 701 C CA . ARG A 1 89 ? -0.569 -10.742 1.884 1.00 59.06 89 ARG A CA 1
ATOM 702 C C . ARG A 1 89 ? 0.137 -10.476 3.200 1.00 59.06 89 ARG A C 1
ATOM 704 O O . ARG A 1 89 ? -0.418 -9.812 4.073 1.00 59.06 89 ARG A O 1
ATOM 711 N N . ARG A 1 90 ? 1.341 -11.031 3.380 1.00 45.41 90 ARG A N 1
ATOM 712 C CA . ARG A 1 90 ? 2.193 -10.601 4.496 1.00 45.41 90 ARG A CA 1
ATOM 713 C C . ARG A 1 90 ? 2.265 -9.076 4.408 1.00 45.41 90 ARG A C 1
ATOM 715 O O . ARG A 1 90 ? 2.529 -8.582 3.312 1.00 45.41 90 ARG A O 1
ATOM 722 N N . PRO A 1 91 ? 1.961 -8.330 5.480 1.00 43.66 91 PRO A N 1
ATOM 723 C CA . PRO A 1 91 ? 1.970 -6.883 5.398 1.00 43.66 91 PRO A CA 1
ATOM 724 C C . PRO A 1 91 ? 3.379 -6.457 4.982 1.00 43.66 91 PRO A C 1
ATOM 726 O O . PRO A 1 91 ? 4.318 -6.589 5.762 1.00 43.66 91 PRO A O 1
ATOM 729 N N . HIS A 1 92 ? 3.527 -5.963 3.750 1.00 40.16 92 HIS A N 1
ATOM 730 C CA . HIS A 1 92 ? 4.772 -5.350 3.277 1.00 40.16 92 HIS A CA 1
ATOM 731 C C . HIS A 1 92 ? 5.126 -4.111 4.120 1.00 40.16 92 HIS A C 1
ATOM 733 O O . HIS A 1 92 ? 6.265 -3.661 4.131 1.00 40.16 92 HIS A O 1
ATOM 739 N N . ARG A 1 93 ? 4.155 -3.600 4.888 1.00 38.56 93 ARG A N 1
ATOM 740 C CA . ARG A 1 93 ? 4.264 -2.436 5.758 1.00 38.56 93 ARG A CA 1
ATOM 741 C C . ARG A 1 93 ? 3.892 -2.826 7.188 1.00 38.56 93 ARG A C 1
ATOM 743 O O . ARG A 1 93 ? 2.726 -3.100 7.482 1.00 38.56 93 ARG A O 1
ATOM 750 N N . ALA A 1 94 ? 4.890 -2.885 8.069 1.00 39.09 94 ALA A N 1
ATOM 751 C CA . ALA A 1 94 ? 4.672 -3.088 9.496 1.00 39.09 94 ALA A CA 1
ATOM 752 C C . ALA A 1 94 ? 3.723 -2.010 10.056 1.00 39.09 94 ALA A C 1
ATOM 754 O O . ALA A 1 94 ? 3.718 -0.862 9.621 1.00 39.09 94 ALA A O 1
ATOM 755 N N . ILE A 1 95 ? 2.878 -2.421 10.997 1.00 41.12 95 ILE A N 1
ATOM 756 C CA . ILE A 1 95 ? 1.870 -1.594 11.658 1.00 41.12 95 ILE A CA 1
ATOM 757 C C . ILE A 1 95 ? 2.546 -0.492 12.490 1.00 41.12 95 ILE A C 1
ATOM 759 O O . ILE A 1 95 ? 3.223 -0.822 13.465 1.00 41.12 95 ILE A O 1
ATOM 763 N N . VAL A 1 96 ? 2.295 0.782 12.171 1.00 42.09 96 VAL A N 1
ATOM 764 C CA . VAL A 1 96 ? 2.562 1.935 13.050 1.00 42.09 96 VAL A CA 1
ATOM 765 C C . VAL A 1 96 ? 1.388 2.913 12.932 1.00 42.09 96 VAL A C 1
ATOM 767 O O . VAL A 1 96 ? 1.062 3.281 11.808 1.00 42.09 96 VAL A O 1
ATOM 770 N N . PRO A 1 97 ? 0.718 3.290 14.036 1.00 36.34 97 PRO A N 1
ATOM 771 C CA . PRO A 1 97 ? -0.208 4.420 14.072 1.00 36.34 97 PRO A CA 1
ATOM 772 C C . PRO A 1 97 ? 0.564 5.740 13.963 1.00 36.34 97 PRO A C 1
ATOM 774 O O . PRO A 1 97 ? 1.575 5.905 14.644 1.00 36.34 97 PRO A O 1
ATOM 777 N N . GLN A 1 98 ? 0.079 6.672 13.144 1.00 40.66 98 GLN A N 1
ATOM 778 C CA . GLN A 1 98 ? 0.693 7.989 12.946 1.00 40.66 98 GLN A CA 1
ATOM 779 C C . GLN A 1 98 ? 0.531 8.988 14.104 1.00 40.66 98 GLN A C 1
ATOM 781 O O . GLN A 1 98 ? 1.242 9.986 14.111 1.00 40.66 98 GLN A O 1
ATOM 786 N N . ASP A 1 99 ? -0.289 8.714 15.119 1.00 35.44 99 ASP A N 1
ATOM 787 C CA . ASP A 1 99 ? -0.473 9.636 16.245 1.00 35.44 99 ASP A CA 1
ATOM 788 C C . ASP A 1 99 ? 0.056 9.051 17.552 1.00 35.44 99 ASP A C 1
ATOM 790 O O . ASP A 1 99 ? -0.672 8.435 18.327 1.00 35.44 99 ASP A O 1
ATOM 794 N N . LEU A 1 100 ? 1.350 9.247 17.789 1.00 36.19 100 LEU A N 1
ATOM 795 C CA . LEU A 1 100 ? 1.936 9.478 19.108 1.00 36.19 100 LEU A CA 1
ATOM 796 C C . LEU A 1 100 ? 3.385 9.894 18.888 1.00 36.19 100 LEU A C 1
ATOM 798 O O . LEU A 1 100 ? 4.170 9.177 18.271 1.00 36.19 100 LEU A O 1
ATOM 802 N N . ALA A 1 101 ? 3.719 11.078 19.392 1.00 32.06 101 ALA A N 1
ATOM 803 C CA . ALA A 1 101 ? 5.081 11.548 19.525 1.00 32.06 101 ALA A CA 1
ATOM 804 C C . ALA A 1 101 ? 5.872 10.575 20.413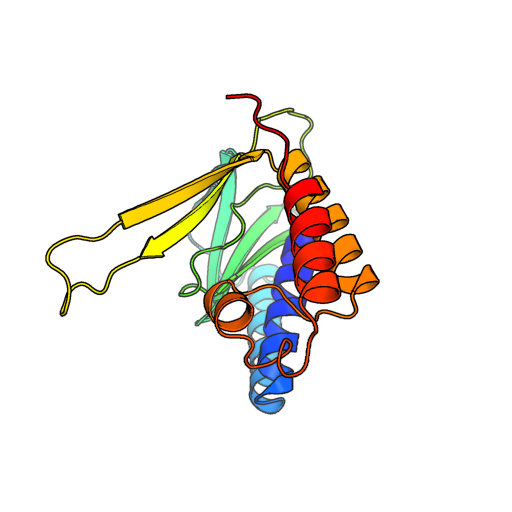 1.00 32.06 101 ALA A C 1
ATOM 806 O O . ALA A 1 101 ? 5.954 10.744 21.624 1.00 32.06 101 ALA A O 1
ATOM 807 N N . ASP A 1 102 ? 6.443 9.549 19.799 1.00 38.06 102 ASP A N 1
ATOM 808 C CA . ASP A 1 102 ? 7.649 8.916 20.288 1.00 38.06 102 ASP A CA 1
ATOM 809 C C . ASP A 1 102 ? 8.484 8.494 19.082 1.00 38.06 102 ASP A C 1
ATOM 811 O O . ASP A 1 102 ? 8.053 7.741 18.208 1.00 38.06 102 ASP A O 1
ATOM 815 N N . THR A 1 103 ? 9.685 9.048 19.031 1.00 39.56 103 THR A N 1
ATOM 816 C CA . THR A 1 103 ? 10.801 8.776 18.121 1.00 39.56 103 THR A CA 1
ATOM 817 C C . THR A 1 103 ? 11.285 7.324 18.263 1.00 39.56 103 THR A C 1
ATOM 819 O O . THR A 1 103 ? 12.450 7.052 18.542 1.00 39.56 103 THR A O 1
ATOM 822 N N . SER A 1 104 ? 10.386 6.357 18.087 1.00 43.91 104 SER A N 1
ATOM 823 C CA . SER A 1 104 ? 10.680 4.934 18.165 1.00 43.91 104 SER A CA 1
ATOM 824 C C . SER A 1 104 ? 10.996 4.416 16.766 1.00 43.91 104 SER A C 1
ATOM 826 O O . SER A 1 104 ? 10.143 4.323 15.886 1.00 43.91 104 SER A O 1
ATOM 828 N N . THR A 1 105 ? 12.280 4.151 16.560 1.00 58.62 105 THR A N 1
ATOM 829 C CA . THR A 1 105 ? 12.956 3.639 15.364 1.00 58.62 105 THR A CA 1
ATOM 830 C C . THR A 1 105 ? 12.213 2.465 14.698 1.00 58.62 105 THR A C 1
ATOM 832 O O . THR A 1 105 ? 12.560 1.303 14.912 1.00 58.62 105 THR A O 1
ATOM 835 N N . MET A 1 106 ? 11.200 2.728 13.859 1.00 60.91 106 MET A N 1
ATOM 836 C CA . MET A 1 106 ? 10.616 1.682 13.009 1.00 60.91 106 MET A CA 1
ATOM 837 C C . MET A 1 106 ? 11.647 1.278 11.959 1.00 60.91 106 MET A C 1
ATOM 839 O O . MET A 1 106 ? 11.963 2.070 11.073 1.00 60.91 106 MET A O 1
ATOM 843 N N . LEU A 1 107 ? 12.108 0.030 12.032 1.00 72.81 107 LEU A N 1
ATOM 844 C CA . LEU A 1 107 ? 12.933 -0.598 11.007 1.00 72.81 107 LEU A CA 1
ATOM 845 C C . LEU A 1 107 ? 12.054 -1.372 10.020 1.00 72.81 107 LEU A C 1
ATOM 847 O O . LEU A 1 107 ? 11.228 -2.196 10.415 1.00 72.81 107 LEU A O 1
ATOM 851 N N . ILE A 1 108 ? 12.262 -1.119 8.734 1.00 74.19 108 ILE A N 1
ATOM 852 C CA . ILE A 1 108 ? 11.730 -1.901 7.621 1.00 74.19 108 ILE A CA 1
ATOM 853 C C . ILE A 1 108 ? 12.901 -2.661 7.002 1.00 74.19 108 ILE A C 1
ATOM 855 O O . ILE A 1 108 ? 14.009 -2.129 6.880 1.00 74.19 108 ILE A O 1
ATOM 859 N N . ALA A 1 109 ? 12.649 -3.915 6.640 1.00 76.88 109 ALA A N 1
ATOM 860 C CA . ALA A 1 109 ? 13.622 -4.786 6.009 1.00 76.88 109 ALA A CA 1
ATOM 861 C C . ALA A 1 109 ? 13.036 -5.393 4.733 1.00 76.88 109 ALA A C 1
ATOM 863 O O . ALA A 1 109 ? 11.941 -5.960 4.770 1.00 76.88 109 ALA A O 1
ATOM 864 N N . TYR A 1 110 ? 13.780 -5.301 3.636 1.00 75.94 110 TYR A N 1
ATOM 865 C CA . TYR A 1 110 ? 13.499 -6.013 2.393 1.00 75.94 110 TYR A CA 1
ATOM 866 C C . TYR A 1 110 ? 14.471 -7.175 2.266 1.00 75.94 110 TYR A C 1
ATOM 868 O O . TYR A 1 110 ? 15.657 -7.009 2.542 1.00 75.94 110 TYR A O 1
ATOM 876 N N . PHE A 1 111 ? 13.959 -8.336 1.867 1.00 79.25 111 PHE A N 1
ATOM 877 C CA . PHE A 1 111 ? 14.728 -9.562 1.691 1.00 79.25 111 PHE A CA 1
ATOM 878 C C . PHE A 1 111 ? 14.619 -10.004 0.239 1.00 79.25 111 PHE A C 1
ATOM 880 O O . PHE A 1 111 ? 13.525 -9.970 -0.325 1.00 79.25 111 PHE A O 1
ATOM 887 N N . ASP A 1 112 ? 15.736 -10.435 -0.326 1.00 80.12 112 ASP A N 1
ATOM 888 C CA . ASP A 1 112 ? 15.808 -11.045 -1.647 1.00 80.12 112 ASP A CA 1
ATOM 889 C C . ASP A 1 112 ? 16.477 -12.416 -1.538 1.00 80.12 112 ASP A C 1
ATOM 891 O O . ASP A 1 112 ? 17.419 -12.596 -0.762 1.00 80.12 112 ASP A O 1
ATOM 895 N N . GLU A 1 113 ? 15.972 -13.389 -2.288 1.00 83.44 113 GLU A N 1
ATOM 896 C CA . GLU A 1 113 ? 16.432 -14.778 -2.267 1.00 83.44 113 GLU A CA 1
ATOM 897 C C . GLU A 1 113 ? 16.970 -15.165 -3.645 1.00 83.44 113 GLU A C 1
ATOM 899 O O . GLU A 1 113 ? 16.367 -14.885 -4.679 1.00 83.44 113 GLU A O 1
ATOM 904 N N . SER A 1 114 ? 18.099 -15.864 -3.658 1.00 79.38 114 SER A N 1
ATOM 905 C CA . SER A 1 114 ? 18.656 -16.517 -4.836 1.00 79.38 114 SER A CA 1
ATOM 906 C C . SER A 1 114 ? 18.833 -18.012 -4.579 1.00 79.38 114 SER A C 1
ATOM 908 O O . SER A 1 114 ? 19.359 -18.423 -3.546 1.00 79.38 114 SER A O 1
ATOM 910 N N . GLY A 1 115 ? 18.429 -18.821 -5.558 1.00 69.88 115 GLY A N 1
ATOM 911 C CA . GLY A 1 115 ? 18.318 -20.276 -5.436 1.00 69.88 115 GLY A CA 1
ATOM 912 C C . GLY A 1 115 ? 16.854 -20.716 -5.449 1.00 69.88 115 GLY A C 1
ATOM 913 O O . GLY A 1 115 ? 15.946 -19.940 -5.171 1.00 69.88 115 GLY A O 1
ATOM 914 N N . HIS A 1 116 ? 16.599 -21.956 -5.848 1.00 60.88 116 HIS A N 1
ATOM 915 C CA . HIS A 1 116 ? 15.272 -22.560 -5.750 1.00 60.88 116 HIS A CA 1
ATOM 916 C C . HIS A 1 116 ? 15.461 -23.909 -5.077 1.00 60.88 116 HIS A C 1
ATOM 918 O O . HIS A 1 116 ? 16.226 -24.736 -5.570 1.00 60.88 116 HIS A O 1
ATOM 924 N N . SER A 1 117 ? 14.730 -24.150 -3.987 1.00 59.03 117 SER A N 1
ATOM 925 C CA . SER A 1 117 ? 14.865 -25.311 -3.086 1.00 59.03 117 SER A CA 1
ATOM 926 C C . SER A 1 117 ? 14.759 -26.701 -3.739 1.00 59.03 117 SER A C 1
ATOM 928 O O . SER A 1 117 ? 14.924 -27.713 -3.066 1.00 59.03 117 SER A O 1
ATOM 930 N N . ARG A 1 118 ? 14.475 -26.773 -5.044 1.00 56.78 118 ARG A N 1
ATOM 931 C CA . ARG A 1 118 ? 14.403 -28.005 -5.843 1.00 56.78 118 ARG A CA 1
ATOM 932 C C . ARG A 1 118 ? 15.525 -28.170 -6.875 1.00 56.78 118 ARG A C 1
ATOM 934 O O . ARG A 1 118 ? 15.539 -29.192 -7.551 1.00 56.78 118 ARG A O 1
ATOM 941 N N . GLN A 1 119 ? 16.403 -27.182 -7.056 1.00 59.19 119 GLN A N 1
ATOM 942 C CA . GLN A 1 119 ? 17.402 -27.171 -8.138 1.00 59.19 119 GLN A CA 1
ATOM 943 C C . GLN A 1 119 ? 18.813 -26.755 -7.699 1.00 59.19 119 GLN A C 1
ATOM 945 O O . GLN A 1 119 ? 19.741 -26.890 -8.491 1.00 59.19 119 GLN A O 1
ATOM 950 N N . THR A 1 120 ? 18.994 -26.252 -6.475 1.00 66.06 120 THR A N 1
ATOM 951 C CA . THR A 1 120 ? 20.301 -25.801 -5.978 1.00 66.06 120 THR A CA 1
ATOM 952 C C . THR A 1 120 ? 20.573 -26.338 -4.575 1.00 66.06 120 THR A C 1
ATOM 954 O O . THR A 1 120 ? 19.684 -26.331 -3.727 1.00 66.06 120 THR A O 1
ATOM 957 N N . ASP A 1 121 ? 21.813 -26.764 -4.319 1.00 78.88 121 ASP A N 1
ATOM 958 C CA . ASP A 1 121 ? 22.254 -27.273 -3.004 1.00 78.88 121 ASP A CA 1
ATOM 959 C C . ASP A 1 121 ? 22.330 -26.174 -1.932 1.00 78.88 121 ASP A C 1
ATOM 961 O O . ASP A 1 121 ? 22.382 -26.449 -0.733 1.00 78.88 121 ASP A O 1
ATOM 965 N N . PHE A 1 122 ? 22.323 -24.912 -2.366 1.00 75.38 122 PHE A N 1
ATOM 966 C CA . PHE A 1 122 ? 22.421 -23.737 -1.513 1.00 75.38 122 PHE A CA 1
ATOM 967 C C . PHE A 1 122 ? 21.343 -22.716 -1.882 1.00 75.38 122 PHE A C 1
ATOM 969 O O . PHE A 1 122 ? 20.949 -22.589 -3.047 1.00 75.38 122 PHE A O 1
ATOM 976 N N . VAL A 1 123 ? 20.889 -21.982 -0.869 1.00 79.56 123 VAL A N 1
ATOM 977 C CA . VAL A 1 123 ? 20.021 -20.808 -0.985 1.00 79.56 123 VAL A CA 1
ATOM 978 C C . VAL A 1 123 ? 20.765 -19.640 -0.351 1.00 79.56 123 VAL A C 1
ATOM 980 O O . VAL A 1 123 ? 21.264 -19.753 0.769 1.00 79.56 123 VAL A O 1
ATOM 983 N N . SER A 1 124 ? 20.833 -18.524 -1.066 1.00 83.50 124 SER A N 1
ATOM 984 C CA . SER A 1 124 ? 21.416 -17.276 -0.582 1.00 83.50 124 SER A CA 1
ATOM 985 C C . SER A 1 124 ? 20.300 -16.270 -0.347 1.00 83.50 124 SER A C 1
ATOM 987 O O . SER A 1 124 ? 19.445 -16.093 -1.209 1.00 83.50 124 SER A O 1
ATOM 989 N N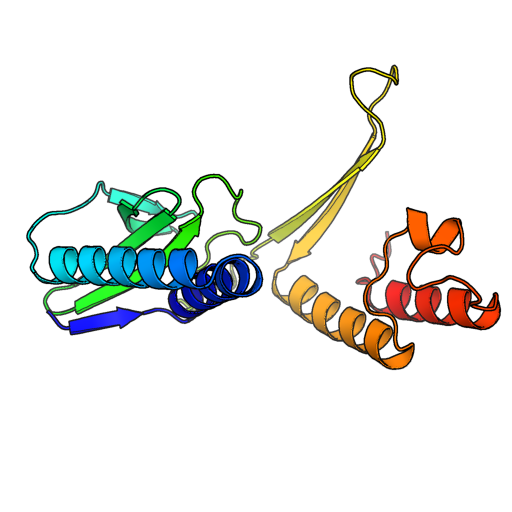 . MET A 1 125 ? 20.318 -15.582 0.793 1.00 83.19 125 MET A N 1
ATOM 990 C CA . MET A 1 125 ? 19.403 -14.476 1.070 1.00 83.19 125 MET A CA 1
ATOM 991 C C . MET A 1 125 ? 20.194 -13.205 1.358 1.00 83.19 125 MET A C 1
ATOM 993 O O . MET A 1 125 ? 21.134 -13.222 2.153 1.00 83.19 125 MET A O 1
ATOM 997 N N . ALA A 1 126 ? 19.786 -12.105 0.740 1.00 81.38 126 ALA A N 1
ATOM 998 C CA . ALA A 1 126 ? 20.264 -10.766 1.042 1.00 81.38 126 ALA A CA 1
ATOM 999 C C . ALA A 1 126 ? 19.146 -9.969 1.715 1.00 81.38 126 ALA A C 1
ATOM 1001 O O . ALA A 1 126 ? 17.965 -10.193 1.452 1.00 81.38 126 ALA A O 1
ATOM 1002 N N . ALA A 1 127 ? 19.512 -9.034 2.588 1.00 79.00 127 ALA A N 1
ATOM 1003 C CA . ALA A 1 127 ? 18.551 -8.145 3.216 1.00 79.00 127 ALA A CA 1
ATOM 1004 C C . ALA A 1 127 ? 19.088 -6.719 3.295 1.00 79.00 127 ALA A C 1
ATOM 1006 O O . ALA A 1 127 ? 20.250 -6.502 3.640 1.00 79.00 127 ALA A O 1
ATOM 1007 N N . CYS A 1 128 ? 18.214 -5.750 3.047 1.00 79.75 128 CYS A N 1
ATOM 1008 C CA . CYS A 1 128 ? 18.459 -4.348 3.349 1.00 79.75 128 CYS A CA 1
ATOM 1009 C C . CYS A 1 128 ? 17.530 -3.932 4.482 1.00 79.75 128 CYS A C 1
ATOM 1011 O O . CYS A 1 128 ? 16.317 -4.095 4.373 1.00 79.75 128 CYS A O 1
ATOM 1013 N N . VAL A 1 129 ? 18.097 -3.389 5.559 1.00 83.06 129 VAL A N 1
ATOM 1014 C CA . VAL A 1 129 ? 17.359 -2.924 6.738 1.00 83.06 129 VAL A CA 1
ATOM 1015 C C . VAL A 1 129 ? 17.609 -1.435 6.913 1.00 83.06 129 VAL A C 1
ATOM 1017 O O . VAL A 1 129 ? 18.745 -0.978 6.820 1.00 83.06 129 VAL A O 1
ATOM 1020 N N . GLY A 1 130 ? 16.555 -0.682 7.190 1.00 79.44 130 GLY A N 1
ATOM 1021 C CA . GLY A 1 130 ? 16.633 0.761 7.374 1.00 79.44 130 GLY A CA 1
ATOM 1022 C C . GLY A 1 130 ? 15.435 1.280 8.144 1.00 79.44 130 GLY A C 1
ATOM 1023 O O . GLY A 1 130 ? 14.417 0.597 8.270 1.00 79.44 130 GLY A O 1
ATOM 1024 N N . ARG A 1 131 ? 15.547 2.488 8.684 1.00 79.50 131 ARG A N 1
ATOM 1025 C CA . ARG A 1 131 ? 14.424 3.152 9.337 1.00 79.50 131 ARG A CA 1
ATOM 1026 C C . ARG A 1 131 ? 13.379 3.613 8.323 1.00 79.50 131 ARG A C 1
ATOM 1028 O O . ARG A 1 131 ? 13.685 3.815 7.151 1.00 79.50 131 ARG A O 1
ATOM 1035 N N . TYR A 1 132 ? 12.152 3.835 8.778 1.00 76.75 132 TYR A N 1
ATOM 1036 C CA . TYR A 1 132 ? 11.069 4.337 7.930 1.00 76.75 132 TYR A CA 1
ATOM 1037 C C . TYR A 1 132 ? 11.409 5.632 7.181 1.00 76.75 132 TYR A C 1
ATOM 1039 O O . TYR A 1 132 ? 11.148 5.734 5.988 1.00 76.75 132 TYR A O 1
ATOM 1047 N N . ASP A 1 133 ? 12.006 6.611 7.862 1.00 76.75 133 ASP A N 1
ATOM 1048 C CA . ASP A 1 133 ? 12.440 7.886 7.276 1.00 76.75 133 ASP A CA 1
ATOM 1049 C C . ASP A 1 133 ? 13.510 7.684 6.193 1.00 76.75 133 ASP A C 1
ATOM 1051 O O . ASP A 1 133 ? 13.481 8.346 5.152 1.00 76.75 133 ASP A O 1
ATOM 1055 N N . GLN A 1 134 ? 14.414 6.725 6.402 1.00 81.06 134 GLN A N 1
ATOM 1056 C CA . GLN A 1 134 ? 15.429 6.349 5.418 1.00 81.06 134 GLN A CA 1
ATOM 1057 C C . GLN A 1 134 ? 14.797 5.695 4.187 1.00 81.06 134 GLN A C 1
ATOM 1059 O O . GLN A 1 134 ? 15.136 6.076 3.071 1.00 81.06 134 GLN A O 1
ATOM 1064 N N . TRP A 1 135 ? 13.839 4.782 4.372 1.00 81.69 135 TRP A N 1
ATOM 1065 C CA . TRP A 1 135 ? 13.108 4.166 3.259 1.00 81.69 135 TRP A CA 1
ATOM 1066 C C . TRP A 1 135 ? 12.238 5.162 2.503 1.00 81.69 135 TRP A C 1
ATOM 1068 O O . TRP A 1 135 ? 12.245 5.159 1.281 1.00 81.69 135 TRP A O 1
ATOM 1078 N N . LYS A 1 136 ? 11.571 6.084 3.203 1.00 81.69 136 LYS A N 1
ATOM 1079 C CA . LYS A 1 136 ? 10.808 7.165 2.569 1.00 81.69 136 LYS A CA 1
ATOM 1080 C C . LYS A 1 136 ? 11.703 8.038 1.683 1.00 81.69 136 LYS A C 1
ATOM 1082 O O . LYS A 1 136 ? 11.300 8.420 0.588 1.00 81.69 136 LYS A O 1
ATOM 1087 N N . THR A 1 137 ? 12.910 8.349 2.155 1.00 84.44 137 THR A N 1
ATOM 1088 C CA . THR A 1 137 ? 13.896 9.132 1.395 1.00 84.44 137 THR A CA 1
ATOM 1089 C C . THR A 1 137 ? 14.418 8.342 0.195 1.00 84.44 137 THR A C 1
ATOM 1091 O O . THR A 1 137 ? 14.465 8.874 -0.913 1.00 84.44 137 THR A O 1
ATOM 1094 N N . PHE A 1 138 ? 14.750 7.064 0.402 1.00 89.56 138 PHE A N 1
ATOM 1095 C CA . PHE A 1 138 ? 15.142 6.134 -0.655 1.00 89.56 138 PHE A CA 1
ATOM 1096 C C . PHE A 1 138 ? 14.070 6.046 -1.746 1.00 89.56 138 PHE A C 1
ATOM 1098 O O . PHE A 1 138 ? 14.388 6.269 -2.907 1.00 89.56 138 PHE A O 1
ATOM 1105 N N . ASP A 1 139 ? 12.802 5.818 -1.392 1.00 88.38 139 ASP A N 1
ATOM 1106 C CA . ASP A 1 139 ? 11.701 5.687 -2.352 1.00 88.38 139 ASP A CA 1
ATOM 1107 C C . ASP A 1 139 ? 11.545 6.954 -3.200 1.00 88.38 139 ASP A C 1
ATOM 1109 O O . ASP A 1 139 ? 11.353 6.882 -4.413 1.00 88.38 139 ASP A O 1
ATOM 1113 N N . GLN A 1 140 ? 11.658 8.135 -2.587 1.00 87.50 140 GLN A N 1
ATOM 1114 C CA . GLN A 1 140 ? 11.590 9.406 -3.311 1.00 87.50 140 GLN A CA 1
ATOM 1115 C C . GLN A 1 140 ? 12.742 9.555 -4.313 1.00 87.50 140 GLN A C 1
ATOM 1117 O O . GLN A 1 140 ? 12.512 9.902 -5.472 1.00 87.50 140 GLN A O 1
ATOM 1122 N N . GLN A 1 141 ? 13.975 9.275 -3.887 1.00 93.94 141 GLN A N 1
ATOM 1123 C CA . GLN A 1 141 ? 15.165 9.401 -4.733 1.00 93.94 141 GLN A CA 1
ATOM 1124 C C . GLN A 1 141 ? 15.204 8.335 -5.834 1.00 93.94 141 GLN A C 1
ATOM 1126 O O . GLN A 1 141 ? 15.519 8.642 -6.983 1.00 93.94 141 GLN A O 1
ATOM 1131 N N . TRP A 1 142 ? 14.824 7.103 -5.507 1.00 94.19 142 TRP A N 1
ATOM 1132 C CA . TRP A 1 142 ? 14.751 5.987 -6.440 1.00 94.19 142 TRP A CA 1
ATOM 1133 C C . TRP A 1 142 ? 13.719 6.247 -7.538 1.00 94.19 142 TRP A C 1
ATOM 1135 O O . TRP A 1 142 ? 14.032 6.125 -8.721 1.00 94.19 142 TRP A O 1
ATOM 1145 N N . ASN A 1 143 ? 12.510 6.687 -7.173 1.00 92.25 143 ASN A N 1
ATOM 1146 C CA . ASN A 1 143 ? 11.474 7.026 -8.150 1.00 92.25 143 ASN A CA 1
ATOM 1147 C C . ASN A 1 143 ? 11.870 8.229 -9.018 1.00 92.25 143 ASN A C 1
ATOM 1149 O O . ASN A 1 143 ? 11.593 8.234 -10.217 1.00 92.25 143 ASN A O 1
ATOM 1153 N N . ALA A 1 144 ? 12.565 9.221 -8.454 1.00 93.06 144 ALA A N 1
ATOM 1154 C CA . ALA A 1 144 ? 13.107 10.331 -9.234 1.00 93.06 144 ALA A CA 1
ATOM 1155 C C . ALA A 1 144 ? 14.169 9.864 -10.248 1.00 93.06 144 ALA A C 1
ATOM 1157 O O . ALA A 1 144 ? 14.168 10.327 -11.390 1.00 93.06 144 ALA A O 1
ATOM 1158 N N . ALA A 1 145 ? 15.040 8.921 -9.868 1.00 96.19 145 ALA A N 1
ATOM 1159 C CA . ALA A 1 145 ? 16.010 8.313 -10.777 1.00 96.19 145 ALA A CA 1
ATOM 1160 C C . ALA A 1 145 ? 15.314 7.533 -11.906 1.00 96.19 145 ALA A C 1
ATOM 1162 O O . ALA A 1 145 ? 15.620 7.751 -13.077 1.00 96.19 145 ALA A O 1
ATOM 1163 N N . LEU A 1 146 ? 14.327 6.692 -11.584 1.00 96.06 146 LEU A N 1
ATOM 1164 C CA . LEU A 1 146 ? 13.530 5.970 -12.582 1.00 96.06 146 LEU A CA 1
ATOM 1165 C C . LEU A 1 146 ? 12.855 6.930 -13.574 1.00 96.06 146 LEU A C 1
ATOM 1167 O O . LEU A 1 146 ? 12.992 6.763 -14.789 1.00 96.06 146 LEU A O 1
ATOM 1171 N N . ALA A 1 147 ? 12.204 7.980 -13.063 1.00 96.25 147 ALA A N 1
ATOM 1172 C CA . ALA A 1 147 ? 11.537 8.993 -13.876 1.00 96.25 147 ALA A CA 1
ATOM 1173 C C . ALA A 1 147 ? 12.515 9.741 -14.797 1.00 96.25 147 ALA A C 1
ATOM 1175 O O . ALA A 1 147 ? 12.226 9.922 -15.977 1.00 96.25 147 ALA A O 1
ATOM 1176 N N . LYS A 1 148 ? 13.701 10.115 -14.296 1.00 96.88 148 LYS A N 1
ATOM 1177 C CA . LYS A 1 148 ? 14.753 10.783 -15.084 1.00 96.88 148 LYS A CA 1
ATOM 1178 C C . LYS A 1 148 ? 15.173 9.974 -16.315 1.00 96.88 148 LYS A C 1
ATOM 1180 O O . LYS A 1 148 ? 15.482 10.560 -17.351 1.00 96.88 148 LYS A O 1
ATOM 1185 N N . HIS A 1 149 ? 15.183 8.647 -16.210 1.00 96.69 149 HIS A N 1
ATOM 1186 C CA . HIS A 1 149 ? 15.581 7.744 -17.296 1.00 96.69 149 HIS A CA 1
ATOM 1187 C C . HIS A 1 149 ? 14.397 7.152 -18.070 1.00 96.69 149 HIS A C 1
ATOM 1189 O O . HIS A 1 149 ? 14.615 6.349 -18.973 1.00 96.69 149 HIS A O 1
ATOM 1195 N N . ASN A 1 150 ? 13.157 7.544 -17.752 1.00 95.19 150 ASN A N 1
ATOM 1196 C CA . ASN A 1 150 ? 11.927 6.948 -18.291 1.00 95.19 150 ASN A CA 1
ATOM 1197 C C . ASN A 1 150 ? 11.864 5.416 -18.116 1.00 95.19 150 ASN A C 1
ATOM 1199 O O . ASN A 1 150 ? 11.330 4.705 -18.967 1.00 95.19 150 ASN A O 1
ATOM 1203 N N . ALA A 1 151 ? 12.422 4.896 -17.019 1.00 94.88 151 ALA A N 1
ATOM 1204 C CA . ALA A 1 151 ? 12.351 3.479 -16.682 1.00 94.88 151 ALA A CA 1
ATOM 1205 C C . ALA A 1 151 ? 11.124 3.218 -15.788 1.00 94.88 151 ALA A C 1
ATOM 1207 O O . ALA A 1 151 ? 10.974 3.897 -14.773 1.00 94.88 151 ALA A O 1
ATOM 1208 N N . PRO A 1 152 ? 10.256 2.237 -16.099 1.00 91.06 152 PRO A N 1
ATOM 1209 C CA . PRO A 1 152 ? 9.077 1.949 -15.275 1.00 91.06 152 PRO A CA 1
ATOM 1210 C C . PRO A 1 152 ? 9.430 1.256 -13.949 1.00 91.06 152 PRO A C 1
ATOM 1212 O O . PRO A 1 152 ? 8.698 1.371 -12.972 1.00 91.06 152 PRO A O 1
ATOM 1215 N N . TYR A 1 153 ? 10.539 0.517 -13.919 1.00 92.75 153 TYR A N 1
ATOM 1216 C CA . TYR A 1 153 ? 11.091 -0.164 -12.749 1.00 92.75 153 TYR A CA 1
ATOM 1217 C C . TYR A 1 153 ? 12.541 -0.579 -13.041 1.00 92.75 153 TYR A C 1
ATOM 1219 O O . TYR A 1 153 ? 13.003 -0.447 -14.173 1.00 92.75 153 TYR A O 1
ATOM 1227 N N . LEU A 1 154 ? 13.250 -1.116 -12.040 1.00 91.56 154 LEU A N 1
ATOM 1228 C CA . LEU A 1 154 ? 14.589 -1.692 -12.201 1.00 91.56 154 LEU A CA 1
ATOM 1229 C C . LEU A 1 154 ? 14.660 -3.105 -11.600 1.00 91.56 154 LEU A C 1
ATOM 1231 O O . LEU A 1 154 ? 14.849 -3.270 -10.400 1.00 91.56 154 LEU A O 1
ATOM 1235 N N . HIS A 1 155 ? 14.525 -4.130 -12.448 1.00 90.00 155 HIS A N 1
ATOM 1236 C CA . HIS A 1 155 ? 14.655 -5.540 -12.064 1.00 90.00 155 HIS A CA 1
ATOM 1237 C C . HIS A 1 155 ? 15.981 -6.110 -12.587 1.00 90.00 155 HIS A C 1
ATOM 1239 O O . HIS A 1 155 ? 16.181 -6.196 -13.801 1.00 90.00 155 HIS A O 1
ATOM 1245 N N . MET A 1 156 ? 16.881 -6.540 -11.692 1.00 90.38 156 MET A N 1
ATOM 1246 C CA . MET A 1 156 ? 18.271 -6.883 -12.047 1.00 90.38 156 MET A CA 1
ATOM 1247 C C . MET A 1 156 ? 18.400 -7.927 -13.160 1.00 90.38 156 MET A C 1
ATOM 1249 O O . MET A 1 156 ? 19.232 -7.757 -14.044 1.00 90.38 156 MET A O 1
ATOM 1253 N N . ARG A 1 157 ? 17.556 -8.967 -13.180 1.00 88.69 157 ARG A N 1
ATOM 1254 C CA . ARG A 1 157 ? 17.576 -9.984 -14.252 1.00 88.69 157 ARG A CA 1
ATOM 1255 C C . ARG A 1 157 ? 17.288 -9.394 -15.635 1.00 88.69 157 ARG A C 1
ATOM 1257 O O . ARG A 1 157 ? 17.956 -9.741 -16.602 1.00 88.69 157 ARG A O 1
ATOM 1264 N N . GLU A 1 158 ? 16.285 -8.523 -15.728 1.00 93.44 158 GLU A N 1
ATOM 1265 C CA . GLU A 1 158 ? 15.864 -7.930 -17.003 1.00 93.44 158 GLU A CA 1
ATOM 1266 C C . GLU A 1 158 ? 16.864 -6.875 -17.456 1.00 93.44 158 GLU A C 1
ATOM 1268 O O . GLU A 1 158 ? 17.261 -6.847 -18.618 1.00 93.44 158 GLU A O 1
ATOM 1273 N N . TYR A 1 159 ? 17.346 -6.078 -16.501 1.00 94.88 159 TYR A N 1
ATOM 1274 C CA . TYR A 1 159 ? 18.404 -5.110 -16.725 1.00 94.88 159 TYR A CA 1
ATOM 1275 C C 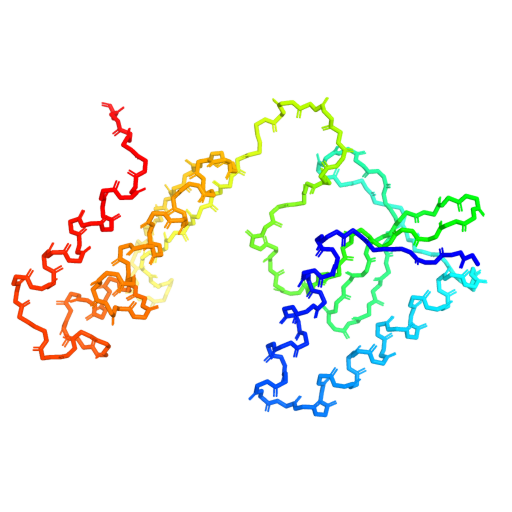. TYR A 1 159 ? 19.685 -5.784 -17.220 1.00 94.88 159 TYR A C 1
ATOM 1277 O O . TYR A 1 159 ? 20.246 -5.333 -18.213 1.00 94.88 159 TYR A O 1
ATOM 1285 N N . ALA A 1 160 ? 20.156 -6.856 -16.568 1.00 93.00 160 ALA A N 1
ATOM 1286 C CA . ALA A 1 160 ? 21.411 -7.537 -16.899 1.00 93.00 160 ALA A CA 1
ATOM 1287 C C . ALA A 1 160 ? 21.375 -8.211 -18.276 1.00 93.00 160 ALA A C 1
ATOM 1289 O O . ALA A 1 160 ? 22.367 -8.157 -18.999 1.00 93.00 160 ALA A O 1
ATOM 1290 N N . HIS A 1 161 ? 20.235 -8.802 -18.643 1.00 94.12 161 HIS A N 1
ATOM 1291 C CA . HIS A 1 161 ? 20.042 -9.454 -19.939 1.00 94.12 161 HIS A CA 1
ATOM 1292 C C . HIS A 1 161 ? 19.546 -8.502 -21.042 1.00 94.12 161 HIS A C 1
ATOM 1294 O O . HIS A 1 161 ? 19.376 -8.945 -22.173 1.00 94.12 161 HIS A O 1
ATOM 1300 N N . SER A 1 162 ? 19.335 -7.215 -20.738 1.00 94.50 162 SER A N 1
ATOM 1301 C CA . SER A 1 162 ? 18.820 -6.199 -21.673 1.00 94.50 162 SER A CA 1
ATOM 1302 C C . SER A 1 162 ? 17.507 -6.610 -22.349 1.00 94.50 162 SER A C 1
ATOM 1304 O O . SER A 1 162 ? 17.353 -6.496 -23.563 1.00 94.50 162 SER A O 1
ATOM 1306 N N . ILE A 1 163 ? 16.566 -7.104 -21.547 1.00 94.31 163 ILE A N 1
ATOM 1307 C CA . ILE A 1 163 ? 15.229 -7.528 -21.985 1.00 94.31 163 ILE A CA 1
ATOM 1308 C C . ILE A 1 163 ? 14.143 -6.683 -21.312 1.00 94.31 163 ILE A C 1
ATOM 1310 O O . ILE A 1 163 ? 14.412 -5.944 -20.361 1.00 94.31 163 ILE A O 1
ATOM 1314 N N . GLY A 1 164 ? 12.902 -6.810 -21.787 1.00 94.88 164 GLY A N 1
ATOM 1315 C CA . GLY A 1 164 ? 11.763 -6.093 -21.216 1.00 94.88 164 GLY A CA 1
ATOM 1316 C C . GLY A 1 164 ? 11.909 -4.579 -21.421 1.00 94.88 164 GLY A C 1
ATOM 1317 O O . GLY A 1 164 ? 12.231 -4.159 -22.532 1.00 94.88 164 GLY A O 1
ATOM 1318 N N 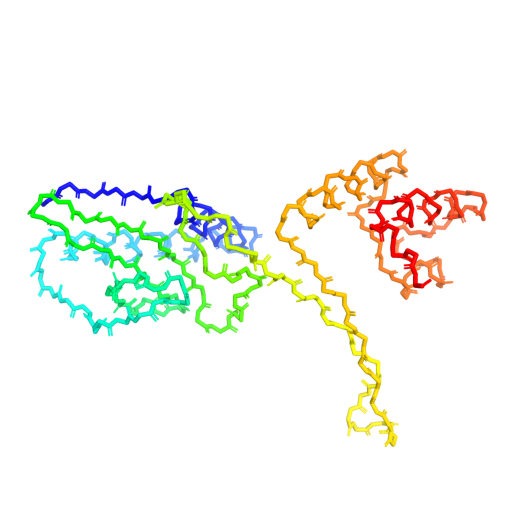. PRO A 1 165 ? 11.734 -3.738 -20.383 1.00 93.81 165 PRO A N 1
ATOM 1319 C CA . PRO A 1 165 ? 11.856 -2.281 -20.516 1.00 93.81 165 PRO A CA 1
ATOM 1320 C C . PRO A 1 165 ? 13.236 -1.782 -20.967 1.00 93.81 165 PRO A C 1
ATOM 1322 O O . PRO A 1 165 ? 13.365 -0.623 -21.360 1.00 93.81 165 PRO A O 1
ATOM 1325 N N . PHE A 1 166 ? 14.265 -2.632 -20.880 1.00 96.50 166 PHE A N 1
ATOM 1326 C CA . PHE A 1 166 ? 15.653 -2.295 -21.211 1.00 96.50 166 PHE A CA 1
ATOM 1327 C C . PHE A 1 166 ? 16.088 -2.789 -22.591 1.00 96.50 166 PHE A C 1
ATOM 1329 O O . PHE A 1 166 ? 17.251 -2.623 -22.965 1.00 96.50 166 PHE A O 1
ATOM 1336 N N . GLU A 1 167 ? 15.190 -3.414 -23.351 1.00 96.44 167 GLU A N 1
ATOM 1337 C CA . GLU A 1 167 ? 15.489 -3.842 -24.711 1.00 96.44 167 GLU A CA 1
ATOM 1338 C C . GLU A 1 167 ? 15.864 -2.632 -25.585 1.00 96.44 167 GLU A C 1
ATOM 1340 O O . GLU A 1 167 ? 15.240 -1.572 -25.533 1.00 96.44 167 GLU A O 1
ATOM 1345 N N . GLY A 1 168 ? 16.949 -2.757 -26.354 1.00 95.44 168 GLY A N 1
ATOM 1346 C CA . GLY A 1 168 ? 17.460 -1.679 -27.207 1.00 95.44 168 GLY A CA 1
ATOM 1347 C C . GLY A 1 168 ? 18.183 -0.537 -26.478 1.00 95.44 168 GLY A C 1
ATOM 1348 O O . GLY A 1 168 ? 18.720 0.354 -27.143 1.00 95.44 168 GLY A O 1
ATOM 1349 N N . TRP A 1 169 ? 18.262 -0.552 -25.142 1.00 96.75 169 TRP A N 1
ATOM 1350 C CA . TRP A 1 169 ? 19.031 0.446 -24.397 1.00 96.75 169 TRP A CA 1
ATOM 1351 C C . TRP A 1 169 ? 20.530 0.303 -24.662 1.00 96.75 169 TRP A C 1
ATOM 1353 O O . TRP A 1 169 ? 21.093 -0.793 -24.644 1.00 96.75 169 TRP A O 1
ATOM 1363 N N . LYS A 1 170 ? 21.212 1.437 -24.846 1.00 96.44 170 LYS A N 1
ATOM 1364 C CA . LYS A 1 170 ? 22.673 1.468 -24.984 1.00 96.44 170 LYS A CA 1
ATOM 1365 C C . LYS A 1 170 ? 23.346 1.447 -23.616 1.00 96.44 170 LYS A C 1
ATOM 1367 O O . LYS A 1 170 ? 22.810 1.955 -22.632 1.00 96.44 170 LYS A O 1
ATOM 1372 N N . GLU A 1 171 ? 24.578 0.952 -23.576 1.00 95.25 171 GLU A N 1
ATOM 1373 C CA . GLU A 1 171 ? 25.348 0.831 -22.333 1.00 95.25 171 GLU A CA 1
ATOM 1374 C C . GLU A 1 171 ? 25.452 2.136 -21.513 1.00 95.25 171 GLU A C 1
ATOM 1376 O O . GLU A 1 171 ? 25.272 2.077 -20.297 1.00 95.25 171 GLU A O 1
ATOM 1381 N N . PRO A 1 172 ? 25.637 3.332 -22.114 1.00 96.56 172 PRO A N 1
ATOM 1382 C CA . PRO A 1 172 ? 25.620 4.581 -21.351 1.00 96.56 172 PRO A CA 1
ATOM 1383 C C . PRO A 1 172 ? 24.283 4.871 -20.652 1.00 96.56 172 PRO A C 1
ATOM 1385 O O . PRO A 1 172 ? 24.287 5.402 -19.546 1.00 96.56 172 PRO A O 1
ATOM 1388 N N . GLN A 1 173 ? 23.147 4.506 -21.261 1.00 95.81 173 GLN A N 1
ATOM 1389 C CA . GLN A 1 173 ? 21.817 4.697 -20.666 1.00 95.81 173 GLN A CA 1
ATOM 1390 C C . GLN A 1 173 ? 21.620 3.751 -19.483 1.00 95.81 173 GLN A C 1
ATOM 1392 O O . GLN A 1 173 ? 21.244 4.187 -18.398 1.00 95.81 173 GLN A O 1
ATOM 1397 N N . ARG A 1 174 ? 21.961 2.469 -19.667 1.00 95.50 174 ARG A N 1
ATOM 1398 C CA . ARG A 1 174 ? 21.911 1.454 -18.605 1.00 95.50 174 ARG A CA 1
ATOM 1399 C C . ARG A 1 174 ? 22.772 1.870 -17.412 1.00 95.50 174 ARG A C 1
ATOM 1401 O O . ARG A 1 174 ? 22.278 1.962 -16.291 1.00 95.50 174 ARG A O 1
ATOM 1408 N N . ARG A 1 175 ? 24.038 2.221 -17.665 1.00 96.00 175 ARG A N 1
ATOM 1409 C CA . ARG A 1 175 ? 24.968 2.684 -16.626 1.00 96.00 175 ARG A CA 1
ATOM 1410 C C . ARG A 1 175 ? 24.506 3.964 -15.935 1.00 96.00 175 ARG A C 1
ATOM 1412 O O . ARG A 1 175 ? 24.707 4.078 -14.731 1.00 96.00 175 ARG A O 1
ATOM 1419 N N . GLY A 1 176 ? 23.910 4.902 -16.671 1.00 97.06 176 GLY A N 1
ATOM 1420 C CA . GLY A 1 176 ? 23.347 6.129 -16.108 1.00 97.06 176 GLY A CA 1
ATOM 1421 C C . GLY A 1 176 ? 22.206 5.843 -15.133 1.00 97.06 176 GLY A C 1
ATOM 1422 O O . GLY A 1 176 ? 22.236 6.338 -14.008 1.00 97.06 176 GLY A O 1
ATOM 1423 N N . LEU A 1 177 ? 21.259 4.986 -15.530 1.00 96.50 177 LEU A N 1
ATOM 1424 C CA . LEU A 1 177 ? 20.176 4.529 -14.658 1.00 96.50 177 LEU A CA 1
ATOM 1425 C C . LEU A 1 177 ? 20.725 3.846 -13.403 1.00 96.50 177 LEU A C 1
ATOM 1427 O O . LEU A 1 177 ? 20.358 4.215 -12.292 1.00 96.50 177 LEU A O 1
ATOM 1431 N N . MET A 1 178 ? 21.635 2.885 -13.575 1.00 96.00 178 MET A N 1
ATOM 1432 C CA . MET A 1 178 ? 22.237 2.163 -12.454 1.00 96.00 178 MET A CA 1
ATOM 1433 C C . MET A 1 178 ? 22.956 3.107 -11.485 1.00 96.00 178 MET A C 1
ATOM 1435 O O . MET A 1 178 ? 22.791 2.977 -10.278 1.00 96.00 178 MET A O 1
ATOM 1439 N N . ALA A 1 179 ? 23.735 4.065 -11.993 1.00 95.31 179 ALA A N 1
ATOM 1440 C CA . ALA A 1 179 ? 24.455 5.018 -11.156 1.00 95.31 179 ALA A CA 1
ATOM 1441 C C . ALA A 1 179 ? 23.504 5.896 -10.328 1.00 95.31 179 ALA A C 1
ATOM 1443 O O . ALA A 1 179 ? 23.724 6.058 -9.130 1.00 95.31 179 ALA A O 1
ATOM 1444 N N . ASP A 1 180 ? 22.434 6.415 -10.937 1.00 95.62 180 ASP A N 1
ATOM 1445 C CA . ASP A 1 180 ? 21.460 7.254 -10.232 1.00 95.62 180 ASP A CA 1
ATOM 1446 C C . ASP A 1 180 ? 20.644 6.444 -9.206 1.00 95.62 180 ASP A C 1
ATOM 1448 O O . ASP A 1 180 ? 20.434 6.905 -8.085 1.00 95.62 180 ASP A O 1
ATOM 1452 N N . CYS A 1 181 ? 20.246 5.210 -9.539 1.00 93.88 181 CYS A N 1
ATOM 1453 C CA . CYS A 1 181 ? 19.568 4.308 -8.603 1.00 93.88 181 CYS A CA 1
ATOM 1454 C C . CYS A 1 181 ? 20.472 3.902 -7.427 1.00 93.88 181 CYS A C 1
ATOM 1456 O O . CYS A 1 181 ? 20.025 3.901 -6.283 1.00 93.88 181 CYS A O 1
ATOM 1458 N N . LEU A 1 182 ? 21.754 3.610 -7.671 1.00 91.38 182 LEU A N 1
ATOM 1459 C CA . LEU A 1 182 ? 22.721 3.344 -6.599 1.00 91.38 182 LEU A CA 1
ATOM 1460 C C . LEU A 1 182 ? 22.984 4.584 -5.738 1.00 91.38 182 LEU A C 1
ATOM 1462 O O . LEU A 1 182 ? 23.210 4.448 -4.540 1.00 91.38 182 LEU A O 1
ATOM 1466 N N . GLY A 1 183 ? 22.927 5.784 -6.320 1.00 90.44 183 GLY A N 1
ATOM 1467 C CA . GLY A 1 183 ? 23.025 7.043 -5.580 1.00 90.44 183 GLY A CA 1
ATOM 1468 C C . GLY A 1 183 ? 21.847 7.291 -4.631 1.00 90.44 183 GLY A C 1
ATOM 1469 O O . GLY A 1 183 ? 22.022 7.978 -3.629 1.00 90.44 183 GLY A O 1
ATOM 1470 N N . ALA A 1 184 ? 20.675 6.712 -4.917 1.00 89.12 184 ALA A N 1
ATOM 1471 C CA . ALA A 1 184 ? 19.513 6.752 -4.029 1.00 89.12 184 ALA A CA 1
ATOM 1472 C C . ALA A 1 184 ? 19.648 5.800 -2.830 1.00 89.12 184 ALA A C 1
ATOM 1474 O O . ALA A 1 184 ? 19.010 6.010 -1.797 1.00 89.12 184 ALA A O 1
ATOM 1475 N N . CYS A 1 185 ? 20.472 4.751 -2.945 1.00 83.25 185 CYS A N 1
ATOM 1476 C CA . CYS A 1 185 ? 20.741 3.865 -1.822 1.00 83.25 185 CYS A CA 1
ATOM 1477 C C . CYS A 1 185 ? 21.415 4.665 -0.696 1.00 83.25 185 CYS A C 1
ATOM 1479 O O . CYS A 1 185 ? 22.427 5.333 -0.939 1.00 83.25 185 CYS A O 1
ATOM 1481 N N . PRO A 1 186 ? 20.910 4.579 0.550 1.00 70.25 186 PRO A N 1
ATOM 1482 C CA . PRO A 1 186 ? 21.567 5.215 1.676 1.00 70.25 186 PRO A CA 1
ATOM 1483 C C . PRO A 1 186 ? 23.008 4.713 1.737 1.00 70.25 186 PRO A C 1
ATOM 1485 O O . PRO A 1 186 ? 23.251 3.508 1.808 1.00 70.25 186 PRO A O 1
ATOM 1488 N N . SER A 1 187 ? 23.970 5.632 1.666 1.00 62.28 187 SER A N 1
ATOM 1489 C CA . SER A 1 187 ? 25.387 5.294 1.709 1.00 62.28 187 SER A CA 1
ATOM 1490 C C . SER A 1 187 ? 25.731 4.717 3.082 1.00 62.28 187 SER A C 1
ATOM 1492 O O . SER A 1 187 ? 26.100 5.449 3.999 1.00 62.28 187 SER A O 1
ATOM 1494 N N . ASN A 1 188 ? 25.637 3.399 3.239 1.00 43.97 188 ASN A N 1
ATOM 1495 C CA . ASN A 1 188 ? 26.364 2.720 4.296 1.00 43.97 188 ASN A CA 1
ATOM 1496 C C . ASN A 1 188 ? 27.842 2.794 3.908 1.00 43.97 188 ASN A C 1
ATOM 1498 O O . ASN A 1 188 ? 28.325 2.012 3.090 1.00 43.97 188 ASN A O 1
ATOM 1502 N N . ARG A 1 189 ? 28.572 3.752 4.492 1.00 36.62 189 ARG A N 1
ATOM 1503 C CA . ARG A 1 189 ? 29.974 3.479 4.810 1.00 36.62 189 ARG A CA 1
ATOM 1504 C C . ARG A 1 189 ? 29.935 2.290 5.769 1.00 36.62 189 ARG A C 1
ATOM 1506 O O . ARG A 1 189 ? 29.578 2.469 6.931 1.00 36.62 189 ARG A O 1
ATOM 1513 N N . LEU A 1 190 ? 30.146 1.094 5.223 1.00 30.56 190 LEU A N 1
ATOM 1514 C CA . LEU A 1 190 ? 30.596 -0.051 6.008 1.00 30.56 190 LEU A CA 1
ATOM 1515 C C . LEU A 1 190 ? 31.927 0.305 6.676 1.00 30.56 190 LEU A C 1
ATOM 1517 O O . LEU A 1 190 ? 32.722 1.033 6.033 1.00 30.56 190 LEU A O 1
#

pLDDT: mean 80.71, std 16.44, range [30.56, 97.06]

Secondary structure (DSSP, 8-state):
-EEEE-HHHHHHHHHHHHHHHTT-HHHHHHHHHHHHHHHHHHHTTS--PPEEE-TTS-EEEEEEETTEEEEEEE-SSEEEEEEEEETTS--SS----S--------EEEEEEEES-TTT-S--EEEEEEEEHHHHHHHHHHHHHHHHHTT-S---HHHHHHT-GGGTT--HHHHHHHHHHHHHHS-----

Radius of gyration: 21.1 Å; chains: 1; bounding box: 55×40×51 Å

Sequence (190 aa):
MKTTYSEEAITDIVEAISYLNERNPTAAANLDAEISRCIGRLAAQEFDGPVSRLRSGAVVRSWAVPPFRICYQRHTDELLIVRVYHQTRRPHRAIVPQDLADTSTMLIAYFDESGHSRQTDFVSMAACVGRYDQWKTFDQQWNAALAKHNAPYLHMREYAHSIGPFEGWKEPQRRGLMADCLGACPSNRL

Foldseek 3Di:
DAEAEAPQAVVQLCVVLVVCCVPPNVVSVVLVVLVVVVVVCVLVPVDWADWDQAPQRDIWGWDDDPQWIWTWDDDPNYIYTYHIHGNPPPPQDGDDGPDDPDPPFDKHKDKDKDDDPVPDPDIDMDMDIHGPVLVVQLVVQLVVLCVVLVHPDDDPVCLVVCHDSRPPPDPVSSVSSVVSNVVSHDDPPD